Protein AF-A0A354HPP4-F1 (afdb_monomer_lite)

Structure (mmCIF, N/CA/C/O backbone):
data_AF-A0A354HPP4-F1
#
_entry.id   AF-A0A354HPP4-F1
#
loop_
_atom_site.group_PDB
_atom_site.id
_atom_site.type_symbol
_atom_site.label_atom_id
_atom_site.label_alt_id
_atom_site.label_comp_id
_atom_site.label_asym_id
_atom_site.label_entity_id
_atom_site.label_seq_id
_atom_site.pdbx_PDB_ins_code
_atom_site.Cartn_x
_atom_site.Cartn_y
_atom_site.Cartn_z
_atom_site.occupancy
_atom_site.B_iso_or_equiv
_atom_site.auth_seq_id
_atom_site.auth_comp_id
_atom_site.auth_asym_id
_atom_site.auth_atom_id
_atom_site.pdbx_PDB_model_num
ATOM 1 N N . MET A 1 1 ? 2.656 17.549 51.595 1.00 52.00 1 MET A N 1
ATOM 2 C CA . MET A 1 1 ? 1.827 18.564 50.908 1.00 52.00 1 MET A CA 1
ATOM 3 C C . MET A 1 1 ? 1.094 17.887 49.760 1.00 52.00 1 MET A C 1
ATOM 5 O O . MET A 1 1 ? 1.653 17.768 48.676 1.00 52.00 1 MET A O 1
ATOM 9 N N . THR A 1 2 ? -0.109 17.365 50.005 1.00 59.75 2 THR A N 1
ATOM 10 C CA . THR A 1 2 ? -0.908 16.701 48.962 1.00 59.75 2 THR A CA 1
ATOM 11 C C . THR A 1 2 ? -1.807 17.741 48.307 1.00 59.75 2 THR A C 1
ATOM 13 O O . THR A 1 2 ? -2.691 18.286 48.965 1.00 59.75 2 THR A O 1
ATOM 16 N N . LYS A 1 3 ? -1.555 18.037 47.030 1.00 77.94 3 LYS A N 1
ATOM 17 C CA . LYS A 1 3 ? -2.396 18.920 46.212 1.00 77.94 3 LYS A CA 1
ATOM 18 C C . LYS A 1 3 ? -3.529 18.089 45.611 1.00 77.94 3 LYS A C 1
ATOM 20 O O . LYS A 1 3 ? -3.256 17.022 45.072 1.00 77.94 3 LYS A O 1
ATOM 25 N N . MET A 1 4 ? -4.766 18.571 45.695 1.00 81.19 4 MET A N 1
ATOM 26 C CA . MET A 1 4 ? -5.964 17.856 45.234 1.00 81.19 4 MET A CA 1
ATOM 27 C C . MET A 1 4 ? -6.740 18.720 44.242 1.00 81.19 4 MET A C 1
ATOM 29 O O . MET A 1 4 ? -6.844 19.932 44.433 1.00 81.19 4 MET A O 1
ATOM 33 N N . ARG A 1 5 ? -7.273 18.142 43.165 1.00 86.38 5 ARG A N 1
ATOM 34 C CA . ARG A 1 5 ? -7.968 18.924 42.130 1.00 86.38 5 ARG A CA 1
ATOM 35 C C . ARG A 1 5 ? -9.409 19.232 42.515 1.00 86.38 5 ARG A C 1
ATOM 37 O O . ARG A 1 5 ? -10.068 18.476 43.225 1.00 86.38 5 ARG A O 1
ATOM 44 N N . VAL A 1 6 ? -9.934 20.331 41.980 1.00 81.25 6 VAL A N 1
ATOM 45 C CA . VAL A 1 6 ? -11.312 20.790 42.237 1.00 81.25 6 VAL A CA 1
ATOM 46 C C . VAL A 1 6 ? -12.362 19.730 41.880 1.00 81.25 6 VAL A C 1
ATOM 48 O O . VAL A 1 6 ? -13.294 19.529 42.656 1.00 81.25 6 VAL A O 1
ATOM 51 N N . TYR A 1 7 ? -12.211 19.005 40.762 1.00 82.81 7 TYR A N 1
ATOM 52 C CA . TYR A 1 7 ? -13.131 17.907 40.421 1.00 82.81 7 TYR A CA 1
ATOM 53 C C . TYR A 1 7 ? -13.040 16.713 41.390 1.00 82.81 7 TYR A C 1
ATOM 55 O O . TYR A 1 7 ? -14.008 15.972 41.533 1.00 82.81 7 TYR A O 1
ATOM 63 N N . GLU A 1 8 ? -11.901 16.506 42.056 1.00 83.12 8 GLU A N 1
ATOM 64 C CA . GLU A 1 8 ? -11.702 15.409 43.016 1.00 83.12 8 GLU A CA 1
ATOM 65 C C . GLU A 1 8 ? -12.445 15.734 44.313 1.00 83.12 8 GLU A C 1
ATOM 67 O O . GLU A 1 8 ? -13.222 14.911 44.794 1.00 83.12 8 GLU A O 1
ATOM 72 N N . LEU A 1 9 ? -12.334 16.984 44.779 1.00 82.38 9 LEU A N 1
ATOM 73 C CA . LEU A 1 9 ? -13.129 17.514 45.890 1.00 82.38 9 LEU A CA 1
ATOM 74 C C . LEU A 1 9 ? -14.639 17.502 45.590 1.00 82.38 9 LEU A C 1
ATOM 76 O O . LEU A 1 9 ? -15.437 17.159 46.460 1.00 82.38 9 LEU A O 1
ATOM 80 N N . ALA A 1 10 ? -15.039 17.829 44.357 1.00 83.88 10 ALA A N 1
ATOM 81 C CA . ALA A 1 10 ? -16.439 17.768 43.929 1.00 83.88 10 ALA A CA 1
ATOM 82 C C . ALA A 1 10 ? -16.995 16.332 43.963 1.00 83.88 10 ALA A C 1
ATOM 84 O O . ALA A 1 10 ? -18.066 16.094 44.524 1.00 83.88 10 ALA A O 1
ATOM 85 N N . ARG A 1 11 ? -16.238 15.352 43.437 1.00 83.56 11 ARG A N 1
ATOM 86 C CA . ARG A 1 11 ? -16.617 13.927 43.476 1.00 83.56 11 ARG A CA 1
ATOM 87 C C . ARG A 1 11 ? -16.672 13.368 44.897 1.00 83.56 11 ARG A C 1
ATOM 89 O O . ARG A 1 11 ? -17.561 12.570 45.180 1.00 83.56 11 ARG A O 1
ATOM 96 N N . GLU A 1 12 ? -15.763 13.783 45.775 1.00 81.88 12 GLU A N 1
ATOM 97 C CA . GLU A 1 12 ? -15.742 13.372 47.184 1.00 81.88 12 GLU A CA 1
ATOM 98 C C . GLU A 1 12 ? -16.966 13.898 47.953 1.00 81.88 12 GLU A C 1
ATOM 100 O O . GLU A 1 12 ? -17.610 13.147 48.684 1.00 81.88 12 GLU A O 1
ATOM 105 N N . LEU A 1 13 ? -17.334 15.168 47.741 1.00 81.50 13 LEU A N 1
ATOM 106 C CA . LEU A 1 13 ? -18.478 15.807 48.404 1.00 81.50 13 LEU A CA 1
ATOM 107 C C . LEU A 1 13 ? -19.833 15.529 47.727 1.00 81.50 13 LEU A C 1
ATOM 109 O O . LEU A 1 13 ? -20.863 15.930 48.263 1.00 81.50 13 LEU A O 1
ATOM 113 N N . LYS A 1 14 ? -19.850 14.835 46.578 1.00 79.44 14 LYS A N 1
ATOM 114 C CA . LYS A 1 14 ? -21.038 14.599 45.726 1.00 79.44 14 LYS A CA 1
ATOM 115 C C . LYS A 1 14 ? -21.759 15.888 45.294 1.00 79.44 14 LYS A C 1
ATOM 117 O O . LYS A 1 14 ? -22.973 15.878 45.102 1.00 79.44 14 LYS A O 1
ATOM 122 N N . LEU A 1 15 ? -21.012 16.978 45.134 1.00 82.19 15 LEU A N 1
ATOM 123 C CA . LEU A 1 15 ? -21.524 18.274 44.682 1.00 82.19 15 LEU A CA 1
ATOM 124 C C . LEU A 1 15 ? -21.082 18.561 43.249 1.00 82.19 15 LEU A C 1
ATOM 126 O O . LEU A 1 15 ? -20.097 18.006 42.758 1.00 82.19 15 LEU A O 1
ATOM 130 N N . ASP A 1 16 ? -21.795 19.464 42.583 1.00 85.12 16 ASP A N 1
ATOM 131 C CA . ASP A 1 16 ? -21.427 19.892 41.241 1.00 85.12 16 ASP A CA 1
ATOM 132 C C . ASP A 1 16 ? -20.096 20.656 41.265 1.00 85.12 16 ASP A C 1
ATOM 134 O O . ASP A 1 16 ? -19.892 21.581 42.058 1.00 85.12 16 ASP A O 1
ATOM 138 N N . SER A 1 17 ? -19.198 20.359 40.323 1.00 82.12 17 SER A N 1
ATOM 139 C CA . SER A 1 17 ? -17.891 21.031 40.220 1.00 82.12 17 SER A CA 1
ATOM 140 C C . SER A 1 17 ? -18.006 22.556 40.041 1.00 82.12 17 SER A C 1
ATOM 142 O O . SER A 1 17 ? -17.033 23.278 40.249 1.00 82.12 17 SER A O 1
ATOM 144 N N . LYS A 1 18 ? -19.189 23.059 39.655 1.00 83.44 18 LYS A N 1
ATOM 145 C CA . LYS A 1 18 ? -19.536 24.488 39.567 1.00 83.44 18 LYS A CA 1
ATOM 146 C C . LYS A 1 18 ? -19.778 25.138 40.933 1.00 83.44 18 LYS A C 1
ATOM 148 O O . LYS A 1 18 ? -19.514 26.326 41.081 1.00 83.44 18 LYS A O 1
ATOM 153 N N . GLU A 1 19 ? -20.274 24.393 41.915 1.00 81.44 19 GLU A N 1
ATOM 154 C CA . GLU A 1 19 ? -20.513 24.894 43.275 1.00 81.44 19 GLU A CA 1
ATOM 155 C C . GLU A 1 19 ? -19.193 25.018 44.036 1.00 81.44 19 GLU A C 1
ATOM 157 O O . GLU A 1 19 ? -18.925 26.055 44.642 1.00 81.44 19 GLU A O 1
ATOM 162 N N . ILE A 1 20 ? -18.312 24.020 43.891 1.00 81.62 20 ILE A N 1
ATOM 163 C CA . ILE A 1 20 ? -16.950 24.064 44.438 1.00 81.62 20 ILE A CA 1
ATOM 164 C C . ILE A 1 20 ? -16.152 25.239 43.850 1.00 81.62 20 ILE A C 1
ATOM 166 O O . ILE A 1 20 ? -15.429 25.903 44.593 1.00 81.62 20 ILE A O 1
ATOM 170 N N . LEU A 1 21 ? -16.303 25.546 42.550 1.00 85.00 21 LEU A N 1
ATOM 171 C CA . LEU A 1 21 ? -15.684 26.737 41.950 1.00 85.00 21 LEU A CA 1
ATOM 172 C C . LEU A 1 21 ? -16.173 28.033 42.609 1.00 85.00 21 LEU A C 1
ATOM 174 O O . LEU A 1 21 ? -15.332 28.815 43.038 1.00 85.00 21 LEU A O 1
ATOM 178 N N . LYS A 1 22 ? -17.494 28.231 42.741 1.00 82.50 22 LYS A N 1
ATOM 179 C CA . LYS A 1 22 ? -18.072 29.435 43.371 1.00 82.50 22 LYS A CA 1
ATOM 180 C C . LYS A 1 22 ? -17.554 29.637 44.794 1.00 82.50 22 LYS A C 1
ATOM 182 O O . LYS A 1 22 ? -16.984 30.677 45.092 1.00 82.50 22 LYS A O 1
ATOM 187 N N . VAL A 1 23 ? -17.649 28.606 45.638 1.00 83.44 23 VAL A N 1
ATOM 188 C CA . VAL A 1 23 ? -17.173 28.681 47.031 1.00 83.44 23 VAL A CA 1
ATOM 189 C C . VAL A 1 23 ? -15.664 28.930 47.097 1.00 83.44 23 VAL A C 1
ATOM 191 O O . VAL A 1 23 ? -15.197 29.634 47.987 1.00 83.44 23 VAL A O 1
ATOM 194 N N . SER A 1 24 ? -14.885 28.407 46.146 1.00 82.25 24 SER A N 1
ATOM 195 C CA . SER A 1 24 ? -13.442 28.673 46.101 1.00 82.25 24 SER A CA 1
ATOM 196 C C . SER A 1 24 ? -13.117 30.107 45.665 1.00 82.25 24 SER A C 1
ATOM 198 O O . SER A 1 24 ? -12.193 30.699 46.218 1.00 82.25 24 SER A O 1
ATOM 200 N N . THR A 1 25 ? -13.876 30.688 44.726 1.00 83.81 25 THR A N 1
ATOM 201 C CA . THR A 1 25 ? -13.729 32.104 44.347 1.00 83.81 25 THR A CA 1
ATOM 202 C C . THR A 1 25 ? -14.216 33.051 45.443 1.00 83.81 25 THR A C 1
ATOM 204 O O . THR A 1 25 ? -13.560 34.057 45.696 1.00 83.81 25 THR A O 1
ATOM 207 N N . ASP A 1 26 ? -15.296 32.704 46.151 1.00 81.12 26 ASP A N 1
ATOM 208 C CA . ASP A 1 26 ? -15.832 33.486 47.277 1.00 81.12 26 ASP A CA 1
ATOM 209 C C . ASP A 1 26 ? -14.860 33.507 48.475 1.00 81.12 26 ASP A C 1
ATOM 211 O O . ASP A 1 26 ? -14.800 34.482 49.221 1.00 81.12 26 ASP A O 1
ATOM 215 N N . LEU A 1 27 ? -14.052 32.451 48.636 1.00 80.81 27 LEU A N 1
ATOM 216 C CA . LEU A 1 27 ? -12.950 32.369 49.605 1.00 80.81 27 LEU A CA 1
ATOM 217 C C . LEU A 1 27 ? -11.636 33.011 49.107 1.00 80.81 27 LEU A C 1
ATOM 219 O O . LEU A 1 27 ? -10.624 32.944 49.805 1.00 80.81 27 LEU A O 1
ATOM 223 N N . GLY A 1 28 ? -11.630 33.632 47.922 1.00 76.25 28 GLY A N 1
ATOM 224 C CA . GLY A 1 28 ? -10.471 34.341 47.371 1.00 76.25 28 GLY A CA 1
ATOM 225 C C . GLY A 1 28 ? -9.359 33.444 46.815 1.00 76.25 28 GLY A C 1
ATOM 226 O O . GLY A 1 28 ? -8.225 33.900 46.672 1.00 76.25 28 GLY A O 1
ATOM 227 N N . PHE A 1 29 ? -9.638 32.175 46.503 1.00 79.62 29 PHE A N 1
ATOM 228 C CA . PHE A 1 29 ? -8.656 31.275 45.893 1.00 79.62 29 PHE A CA 1
ATOM 229 C C . PHE A 1 29 ? -8.634 31.421 44.359 1.00 79.62 29 PHE A C 1
ATOM 231 O O . PHE A 1 29 ? -9.679 31.496 43.710 1.00 79.62 29 PHE A O 1
ATOM 238 N N . GLU A 1 30 ? -7.442 31.407 43.749 1.00 67.44 30 GLU A N 1
ATOM 239 C CA . GLU A 1 30 ? -7.275 31.507 42.289 1.00 67.44 30 GLU A CA 1
ATOM 240 C C . GLU A 1 30 ? -7.651 30.202 41.562 1.00 67.44 30 GLU A C 1
ATOM 242 O O . GLU A 1 30 ? -6.803 29.395 41.170 1.00 67.44 30 GLU A O 1
ATOM 247 N N . VAL A 1 31 ? -8.950 29.988 41.355 1.00 75.50 31 VAL A N 1
ATOM 248 C CA . VAL A 1 31 ? -9.485 28.744 40.787 1.00 75.50 31 VAL A CA 1
ATOM 249 C C . VAL A 1 31 ? -10.179 29.008 39.450 1.00 75.50 31 VAL A C 1
ATOM 251 O O . VAL A 1 31 ? -11.378 29.256 39.382 1.00 75.50 31 VAL A O 1
ATOM 254 N N . LYS A 1 32 ? -9.406 28.969 38.357 1.00 73.62 32 LYS A N 1
ATOM 255 C CA . LYS A 1 32 ? -9.883 29.337 37.008 1.00 73.62 32 LYS A CA 1
ATOM 256 C C . LYS A 1 32 ? -10.729 28.257 36.321 1.00 73.62 32 LYS A C 1
ATOM 258 O O . LYS A 1 32 ? -11.504 28.584 35.429 1.00 73.62 32 LYS A O 1
ATOM 263 N N . ASN A 1 33 ? -10.560 26.978 36.672 1.00 81.62 33 ASN A N 1
ATOM 264 C CA . ASN A 1 33 ? -11.281 25.866 36.037 1.00 81.62 33 ASN A CA 1
ATOM 265 C C . ASN A 1 33 ? -11.335 24.628 36.960 1.00 81.62 33 ASN A C 1
ATOM 267 O O . ASN A 1 33 ? -10.576 24.525 37.922 1.00 81.62 33 ASN A O 1
ATOM 271 N N . HIS A 1 34 ? -12.177 23.640 36.645 1.00 77.00 34 HIS A N 1
ATOM 272 C CA . HIS A 1 34 ? -12.375 22.410 37.431 1.00 77.00 34 HIS A CA 1
ATOM 273 C C . HIS A 1 34 ? -11.116 21.524 37.587 1.00 77.00 34 HIS A C 1
ATOM 275 O O . HIS A 1 34 ? -11.123 20.581 38.378 1.00 77.00 34 HIS A O 1
ATOM 281 N N . MET A 1 35 ? -10.042 21.809 36.843 1.00 80.56 35 MET A N 1
ATOM 282 C CA . MET A 1 35 ? -8.745 21.119 36.920 1.00 80.56 35 MET A CA 1
ATOM 283 C C . MET A 1 35 ? -7.690 21.865 37.755 1.00 80.56 35 MET A C 1
ATOM 285 O O . MET A 1 35 ? -6.569 21.377 37.881 1.00 80.56 35 MET A O 1
ATOM 289 N N . SER A 1 36 ? -8.020 23.029 38.324 1.00 81.12 36 SER A N 1
ATOM 290 C CA . SER A 1 36 ? -7.137 23.736 39.256 1.00 81.12 36 SER A CA 1
ATOM 291 C C . SER A 1 36 ? -6.818 22.867 40.482 1.00 81.12 36 SER A C 1
ATOM 293 O O . SER A 1 36 ? -7.672 22.129 40.980 1.00 81.12 36 SER A O 1
ATOM 295 N N . ASN A 1 37 ? -5.579 22.967 40.968 1.00 81.06 37 ASN A N 1
ATOM 296 C CA . ASN A 1 37 ? -5.107 22.283 42.171 1.00 81.06 37 ASN A CA 1
ATOM 297 C C . ASN A 1 37 ? -5.370 23.161 43.405 1.00 81.06 37 ASN A C 1
ATOM 299 O O . ASN A 1 37 ? -4.977 24.325 43.412 1.00 81.06 37 ASN A O 1
ATOM 303 N N . LEU A 1 38 ? -5.960 22.586 44.451 1.00 80.56 38 LEU A N 1
ATOM 304 C CA . LEU A 1 38 ? -6.091 23.170 45.785 1.00 80.56 38 LEU A CA 1
ATOM 305 C C . LEU A 1 38 ? -5.059 22.536 46.725 1.00 80.56 38 LEU A C 1
ATOM 307 O O . LEU A 1 38 ? -4.799 21.331 46.650 1.00 80.56 38 LEU A O 1
ATOM 311 N N . ASP A 1 39 ? -4.480 23.328 47.627 1.00 82.62 39 ASP A N 1
ATOM 312 C CA . ASP A 1 39 ? -3.646 22.790 48.706 1.00 82.62 39 ASP A CA 1
ATOM 313 C C . ASP A 1 39 ? -4.504 22.267 49.873 1.00 82.62 39 ASP A C 1
ATOM 315 O O . ASP A 1 39 ? -5.667 22.638 50.052 1.00 82.62 39 ASP A O 1
ATOM 319 N N . SER A 1 40 ? -3.906 21.419 50.703 1.00 76.81 40 SER A N 1
ATOM 320 C CA . SER A 1 40 ? -4.487 20.794 51.891 1.00 76.81 40 SER A CA 1
ATOM 321 C C . SER A 1 40 ? -5.265 21.755 52.809 1.00 76.81 40 SER A C 1
ATOM 323 O O . SER A 1 40 ? -6.367 21.420 53.250 1.00 76.81 40 SER A O 1
ATOM 325 N N . GLY A 1 41 ? -4.754 22.969 53.045 1.00 78.81 41 GLY A N 1
ATOM 326 C CA . GLY A 1 41 ? -5.451 24.002 53.824 1.00 78.81 41 GLY A CA 1
ATOM 327 C C . GLY A 1 41 ? -6.678 24.596 53.116 1.00 78.81 41 GLY A C 1
ATOM 328 O O . GLY A 1 41 ? -7.699 24.855 53.752 1.00 78.81 41 GLY A O 1
ATOM 329 N N . GLN A 1 42 ? -6.621 24.752 51.789 1.00 77.38 42 GLN A N 1
ATOM 330 C CA . GLN A 1 42 ? -7.732 25.278 50.983 1.00 77.38 42 GLN A CA 1
ATOM 331 C C . GLN A 1 42 ? -8.873 24.256 50.887 1.00 77.38 42 GLN A C 1
ATOM 333 O O . GLN A 1 42 ? -10.039 24.612 51.049 1.00 77.38 42 GLN A O 1
ATOM 338 N N . VAL A 1 43 ? -8.539 22.970 50.722 1.00 79.25 43 VAL A N 1
ATOM 339 C CA . VAL A 1 43 ? -9.507 21.860 50.753 1.00 79.25 43 VAL A CA 1
ATOM 340 C C . VAL A 1 43 ? -10.290 21.847 52.072 1.00 79.25 43 VAL A C 1
ATOM 342 O O . VAL A 1 43 ? -11.515 21.720 52.060 1.00 79.25 43 VAL A O 1
ATOM 345 N N . GLN A 1 44 ? -9.619 22.032 53.215 1.00 77.62 44 GLN A N 1
ATOM 346 C CA . GLN A 1 44 ? -10.292 22.099 54.518 1.00 77.62 44 GLN A CA 1
ATOM 347 C C . GLN A 1 44 ? -11.186 23.341 54.665 1.00 77.62 44 GLN A C 1
ATOM 349 O O . GLN A 1 44 ? -12.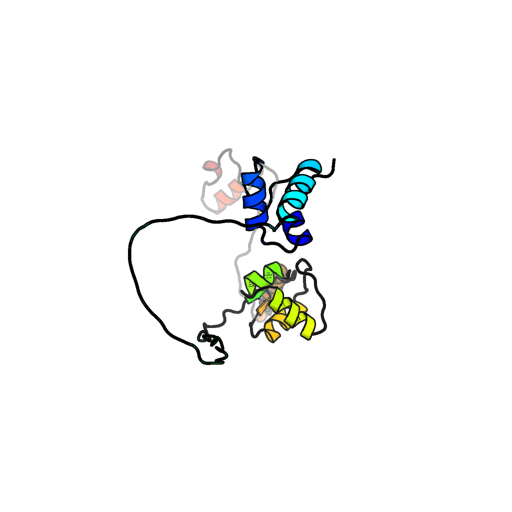288 23.229 55.205 1.00 77.62 44 GLN A O 1
ATOM 354 N N . ALA A 1 45 ? -10.760 24.503 54.155 1.00 79.25 45 ALA A N 1
ATOM 355 C CA . ALA A 1 45 ? -11.571 25.722 54.168 1.00 79.25 45 ALA A CA 1
ATOM 356 C C . ALA A 1 45 ? -12.870 25.560 53.355 1.00 79.25 45 ALA A C 1
ATOM 358 O O . ALA A 1 45 ? -13.953 25.842 53.870 1.00 79.25 45 ALA A O 1
ATOM 359 N N . VAL A 1 46 ? -12.780 25.016 52.135 1.00 78.44 46 VAL A N 1
ATOM 360 C CA . VAL A 1 46 ? -13.943 24.750 51.266 1.00 78.44 46 VAL A CA 1
ATOM 361 C C . VAL A 1 46 ? -14.891 23.725 51.903 1.00 78.44 46 VAL A C 1
ATOM 363 O O . VAL A 1 46 ? -16.098 23.964 51.963 1.00 78.44 46 VAL A O 1
ATOM 366 N N . ARG A 1 47 ? -14.367 22.628 52.478 1.00 80.81 47 ARG A N 1
ATOM 367 C CA . ARG A 1 47 ? -15.177 21.654 53.243 1.00 80.81 47 ARG A CA 1
ATOM 368 C C . ARG A 1 47 ? -15.921 22.312 54.413 1.00 80.81 47 ARG A C 1
ATOM 370 O O . ARG A 1 47 ? -17.101 22.042 54.618 1.00 80.81 47 ARG A O 1
ATOM 377 N N . LYS A 1 48 ? -15.251 23.189 55.170 1.00 79.88 48 LYS A N 1
ATOM 378 C CA . LYS A 1 48 ? -15.826 23.875 56.342 1.00 79.88 48 LYS A CA 1
ATOM 379 C C . LYS A 1 48 ? -16.890 24.914 55.967 1.00 79.88 48 LYS A C 1
ATOM 381 O O . LYS A 1 48 ? -17.822 25.110 56.745 1.00 79.88 48 LYS A O 1
ATOM 386 N N . ALA A 1 49 ? -16.765 25.551 54.802 1.00 76.81 49 ALA A N 1
ATOM 387 C CA . ALA A 1 49 ? -17.779 26.455 54.260 1.00 76.81 49 ALA A CA 1
ATOM 388 C C . ALA A 1 49 ? -19.047 25.695 53.828 1.00 76.81 49 ALA A C 1
ATOM 390 O O . ALA A 1 49 ? -20.153 26.090 54.185 1.00 76.81 49 ALA A O 1
ATOM 391 N N . LEU A 1 50 ? -18.887 24.563 53.135 1.00 73.38 50 LEU A N 1
ATOM 392 C CA . LEU A 1 50 ? -20.002 23.737 52.649 1.00 73.38 50 LEU A CA 1
ATOM 393 C C . LEU A 1 50 ? -20.744 22.986 53.770 1.00 73.38 50 LEU A C 1
ATOM 395 O O . LEU A 1 50 ? -21.940 22.734 53.659 1.00 73.38 50 LEU A O 1
ATOM 399 N N . ALA A 1 51 ? -20.068 22.674 54.879 1.00 67.06 51 ALA A N 1
ATOM 400 C CA . ALA A 1 51 ? -20.658 21.977 56.025 1.00 67.06 51 ALA A CA 1
ATOM 401 C C . ALA A 1 51 ? -21.607 22.834 56.900 1.00 67.06 51 ALA A C 1
ATOM 403 O O . ALA A 1 51 ? -22.102 22.335 57.911 1.00 67.06 51 ALA A O 1
ATOM 404 N N . LYS A 1 52 ? -21.867 24.110 56.560 1.00 53.81 52 LYS A N 1
ATOM 405 C CA . LYS A 1 52 ? -22.735 25.014 57.343 1.00 53.81 52 LYS A CA 1
ATOM 406 C C . LYS A 1 52 ? -23.903 25.615 56.536 1.00 53.81 52 LYS A C 1
ATOM 408 O O . LYS A 1 52 ? -23.727 26.664 55.921 1.00 53.81 52 LYS A O 1
ATOM 413 N N . PRO A 1 53 ? -25.121 25.048 56.641 1.00 44.84 53 PRO A N 1
ATOM 414 C CA . PRO A 1 53 ? -26.342 25.714 56.178 1.00 44.84 53 PRO A CA 1
ATOM 415 C C . PRO A 1 53 ? -27.474 25.772 57.239 1.00 44.84 53 PRO A C 1
ATOM 417 O O . PRO A 1 53 ? -28.417 24.988 57.193 1.00 44.84 53 PRO A O 1
ATOM 420 N N . ALA A 1 54 ? -27.390 26.732 58.171 1.00 33.34 54 ALA A N 1
ATOM 421 C CA . ALA A 1 54 ? -28.470 27.332 58.992 1.00 33.34 54 ALA A CA 1
ATOM 422 C C . ALA A 1 54 ? -27.832 28.504 59.786 1.00 33.34 54 ALA A C 1
ATOM 424 O O . ALA A 1 54 ? -26.722 28.333 60.279 1.00 33.34 54 ALA A O 1
ATOM 425 N N . GLU A 1 55 ? -28.371 29.724 59.916 1.00 32.84 55 GLU A N 1
ATOM 426 C CA . GLU A 1 55 ? -29.770 30.173 60.007 1.00 32.84 55 GLU A CA 1
ATOM 427 C C . GLU A 1 55 ? -30.120 31.441 59.177 1.00 32.84 55 GLU A C 1
ATOM 429 O O . GLU A 1 55 ? -29.289 32.044 58.506 1.00 32.84 55 GLU A O 1
ATOM 434 N N . LYS A 1 56 ? -31.413 31.803 59.223 1.00 32.75 56 LYS A N 1
ATOM 435 C CA . LYS A 1 56 ? -32.141 32.897 58.534 1.00 32.75 56 LYS A CA 1
ATOM 436 C C . LYS A 1 56 ? -31.592 34.300 58.922 1.00 32.75 56 LYS A C 1
ATOM 438 O O . LYS A 1 56 ? -31.073 34.450 60.017 1.00 32.75 56 LYS A O 1
ATOM 443 N N . SER A 1 57 ? -31.761 35.384 58.148 1.00 33.81 57 SER A N 1
ATOM 444 C CA . SER A 1 57 ? -33.072 35.923 57.727 1.00 33.81 57 SER A CA 1
ATOM 445 C C . SER A 1 57 ? -33.030 37.071 56.678 1.00 33.81 57 SER A C 1
ATOM 447 O O . SER A 1 57 ? -32.009 37.698 56.426 1.00 33.81 57 SER A O 1
ATOM 449 N N . ARG A 1 58 ? -34.199 37.309 56.051 1.00 38.06 58 ARG A N 1
ATOM 450 C CA . ARG A 1 58 ? -34.592 38.415 55.128 1.00 38.06 58 ARG A CA 1
ATOM 451 C C . ARG A 1 58 ? -34.708 39.766 55.874 1.00 38.06 58 ARG A C 1
ATOM 453 O O . ARG A 1 58 ? -34.840 39.702 57.094 1.00 38.06 58 ARG A O 1
ATOM 460 N N . PRO A 1 59 ? -34.756 40.957 55.215 1.00 47.47 59 PRO A N 1
ATOM 461 C CA . PRO A 1 59 ? -35.354 41.291 53.895 1.00 47.47 59 PRO A CA 1
ATOM 462 C C . PRO A 1 59 ? -34.310 41.794 52.848 1.00 47.47 59 PRO A C 1
ATOM 464 O O . PRO A 1 59 ? -33.138 41.508 53.025 1.00 47.47 59 PRO A O 1
ATOM 467 N N . ALA A 1 60 ? -34.601 42.411 51.684 1.00 33.62 60 ALA A N 1
ATOM 468 C CA . ALA A 1 60 ? -35.818 43.090 51.206 1.00 33.62 60 ALA A CA 1
ATOM 469 C C . ALA A 1 60 ? -36.129 42.985 49.678 1.00 33.62 60 ALA A C 1
ATOM 471 O O . ALA A 1 60 ? -36.383 41.889 49.176 1.00 33.62 60 ALA A O 1
ATOM 472 N N . LYS A 1 61 ? -36.301 44.138 49.008 1.00 35.81 61 LYS A N 1
ATOM 473 C CA . LYS A 1 61 ? -36.960 44.464 47.712 1.00 35.81 61 LYS A CA 1
ATOM 474 C C . LYS A 1 61 ? -36.619 45.945 47.357 1.00 35.81 61 LYS A C 1
ATOM 476 O O . LYS A 1 61 ? -36.131 46.602 48.276 1.00 35.81 61 LYS A O 1
ATOM 481 N N . PRO A 1 62 ? -36.972 46.535 46.176 1.00 47.06 62 PRO A N 1
ATOM 482 C CA . PRO A 1 62 ? -37.805 46.012 45.062 1.00 47.06 62 PRO A CA 1
ATOM 483 C C . PRO A 1 62 ? -37.341 46.311 43.598 1.00 47.06 62 PRO A C 1
ATOM 485 O O . PRO A 1 62 ? -36.609 47.258 43.377 1.00 47.06 62 PRO A O 1
ATOM 488 N N . LYS A 1 63 ? -38.005 45.640 42.621 1.00 37.47 63 LYS A N 1
ATOM 489 C CA . LYS A 1 63 ? -38.332 46.095 41.226 1.00 37.47 63 LYS A CA 1
ATOM 490 C C . LYS A 1 63 ? -37.153 46.398 40.266 1.00 37.47 63 LYS A C 1
ATOM 492 O O . LYS A 1 63 ? -36.095 46.813 40.695 1.00 37.47 63 LYS A O 1
ATOM 497 N N . SER A 1 64 ? -37.260 46.265 38.942 1.00 38.44 64 SER A N 1
ATOM 498 C CA . SER A 1 64 ? -38.202 45.618 37.993 1.00 38.44 64 SER A CA 1
ATOM 499 C C . SER A 1 64 ? -37.402 45.408 36.668 1.00 38.44 64 SER A C 1
ATOM 501 O O . SER A 1 64 ? -36.241 45.790 36.620 1.00 38.44 64 SER A O 1
ATOM 503 N N . SER A 1 65 ? -37.853 44.805 35.563 1.00 40.72 65 SER A N 1
ATOM 504 C CA . SER A 1 65 ? -39.207 44.612 35.029 1.00 40.72 65 SER A CA 1
ATOM 505 C C . SER A 1 65 ? -39.180 43.576 33.892 1.00 40.72 65 SER A C 1
ATOM 507 O O . SER A 1 65 ? -38.253 43.632 33.101 1.00 40.72 65 SER A O 1
ATOM 509 N N . GLN A 1 66 ? -40.268 42.797 33.749 1.00 46.00 66 GLN A N 1
ATOM 510 C CA . GLN A 1 66 ? -40.865 42.364 32.459 1.00 46.00 66 GLN A CA 1
ATOM 511 C C . GLN A 1 66 ? -40.036 41.402 31.557 1.00 46.00 66 GLN A C 1
ATOM 513 O O . GLN A 1 66 ? -38.822 41.484 31.477 1.00 46.00 66 GLN A O 1
ATOM 518 N N . THR A 1 67 ? -40.609 40.415 30.858 1.00 36.09 67 THR A N 1
ATOM 519 C CA . THR A 1 67 ? -42.011 39.954 30.697 1.00 36.09 67 THR A CA 1
ATOM 520 C C . THR A 1 67 ? -41.968 38.438 30.395 1.00 36.09 67 THR A C 1
ATOM 522 O O . THR A 1 67 ? -41.006 37.981 29.793 1.00 36.09 67 THR A O 1
ATOM 525 N N . ALA A 1 68 ? -42.820 37.596 31.004 1.00 39.38 68 ALA A N 1
ATOM 526 C CA . ALA A 1 68 ? -44.040 36.999 30.407 1.00 39.38 68 ALA A CA 1
ATOM 527 C C . ALA A 1 68 ? -43.793 36.166 29.124 1.00 39.38 68 ALA A C 1
ATOM 529 O O . ALA A 1 68 ? -43.047 36.602 28.265 1.00 39.38 68 ALA A O 1
ATOM 530 N N . GLN A 1 69 ? -44.411 35.010 28.851 1.00 39.12 69 GLN A N 1
ATOM 531 C CA . GLN A 1 69 ? -45.460 34.148 29.454 1.00 39.12 69 GLN A CA 1
ATOM 532 C C . GLN A 1 69 ? -45.448 32.835 28.597 1.00 39.12 69 GLN A C 1
ATOM 534 O O . GLN A 1 69 ? -44.828 32.841 27.541 1.00 39.12 69 GLN A O 1
ATOM 539 N N . ALA A 1 70 ? -46.048 31.672 28.885 1.00 39.38 70 ALA A N 1
ATOM 540 C CA . ALA A 1 70 ? -46.877 31.129 29.969 1.00 39.38 70 ALA A CA 1
ATOM 541 C C . ALA A 1 70 ? -46.589 29.596 30.092 1.00 39.38 70 ALA A C 1
ATOM 543 O O . ALA A 1 70 ? -45.904 29.036 29.245 1.00 39.38 70 ALA A O 1
ATOM 544 N N . LYS A 1 71 ? -46.922 28.916 31.206 1.00 38.53 71 LYS A N 1
ATOM 545 C CA . LYS A 1 71 ? -48.018 27.907 31.333 1.00 38.53 71 LYS A CA 1
ATOM 546 C C . LYS A 1 71 ? -48.141 26.932 30.130 1.00 38.53 71 LYS A C 1
ATOM 548 O O . LYS A 1 71 ? -48.290 27.391 29.011 1.00 38.53 71 LYS A O 1
ATOM 553 N N . GLN A 1 72 ? -48.191 25.602 30.296 1.00 34.69 72 GLN A N 1
ATOM 554 C CA . GLN A 1 72 ? -48.953 24.853 31.314 1.00 34.69 72 GLN A CA 1
ATOM 555 C C . GLN A 1 72 ? -48.495 23.376 31.455 1.00 34.69 72 GLN A C 1
ATOM 557 O O . GLN A 1 72 ? -47.992 22.806 30.500 1.00 34.69 72 GLN A O 1
ATOM 562 N N . ALA A 1 73 ? -48.715 22.824 32.659 1.00 43.03 73 ALA A N 1
ATOM 563 C CA . ALA A 1 73 ? -49.078 21.455 33.100 1.00 43.03 73 ALA A CA 1
ATOM 564 C C . ALA A 1 73 ? -48.848 20.162 32.239 1.00 43.03 73 ALA A C 1
ATOM 566 O O . ALA A 1 73 ? -48.785 20.208 31.017 1.00 43.03 73 ALA A O 1
ATOM 567 N N . PRO A 1 74 ? -48.755 18.968 32.881 1.00 58.50 74 PRO A N 1
ATOM 568 C CA . PRO A 1 74 ? -48.053 17.798 32.332 1.00 58.50 74 PRO A CA 1
ATOM 569 C C . PRO A 1 74 ? -48.954 16.654 31.824 1.00 58.50 74 PRO A C 1
ATOM 571 O O . PRO A 1 74 ? -50.080 16.494 32.287 1.00 58.50 74 PRO A O 1
ATOM 574 N N . SER A 1 75 ? -48.406 15.786 30.961 1.00 41.50 75 SER A N 1
ATOM 575 C CA . SER A 1 75 ? -48.820 14.380 30.738 1.00 41.50 75 SER A CA 1
ATOM 576 C C . SER A 1 75 ? -47.699 13.630 29.945 1.00 41.50 75 SER A C 1
ATOM 578 O O . SER A 1 75 ? -46.602 14.189 29.860 1.00 41.50 75 SER A O 1
ATOM 580 N N . PRO A 1 76 ? -47.815 12.349 29.522 1.00 45.59 76 PRO A N 1
ATOM 581 C CA . PRO A 1 76 ? -46.945 11.295 30.051 1.00 45.59 76 PRO A CA 1
ATOM 582 C C . PRO A 1 76 ? -46.023 10.647 28.990 1.00 45.59 76 PRO A C 1
ATOM 584 O O . PRO A 1 76 ? -45.857 11.157 27.887 1.00 45.59 76 PRO A O 1
ATOM 587 N N . LEU A 1 77 ? -45.407 9.518 29.370 1.00 50.38 77 LEU A N 1
ATOM 588 C CA . LEU A 1 77 ? -44.559 8.625 28.570 1.00 50.38 77 LEU A CA 1
ATOM 589 C C . LEU A 1 77 ? -44.725 8.726 27.041 1.00 50.38 77 LEU A C 1
ATOM 591 O O . LEU A 1 77 ? -45.750 8.343 26.481 1.00 50.38 77 LEU A O 1
ATOM 595 N N . SER A 1 78 ? -43.631 9.051 26.352 1.00 38.38 78 SER A N 1
ATOM 596 C CA . SER A 1 78 ? -43.435 8.615 24.971 1.00 38.38 78 SER A CA 1
ATOM 597 C C . SER A 1 78 ? -41.964 8.283 24.738 1.00 38.38 78 SER A C 1
ATOM 599 O O . SER A 1 78 ? -41.101 9.163 24.704 1.00 38.38 78 SER A O 1
ATOM 601 N N . ALA A 1 79 ? -41.675 6.986 24.621 1.00 49.00 79 ALA A N 1
ATOM 602 C CA . ALA A 1 79 ? -40.359 6.486 24.260 1.00 49.00 79 ALA A CA 1
ATOM 603 C C . ALA A 1 79 ? -40.059 6.895 22.813 1.00 49.00 79 ALA A C 1
ATOM 605 O O . ALA A 1 79 ? -40.531 6.272 21.862 1.00 49.00 79 ALA A O 1
ATOM 606 N N . LYS A 1 80 ? -39.286 7.970 22.639 1.00 40.59 80 LYS A N 1
ATOM 607 C CA . LYS A 1 80 ? -38.910 8.455 21.311 1.00 40.59 80 LYS A CA 1
ATOM 608 C C . LYS A 1 80 ? -37.802 7.574 20.743 1.00 40.59 80 LYS A C 1
ATOM 610 O O . LYS A 1 80 ? -36.618 7.882 20.861 1.00 40.59 80 LYS A O 1
ATOM 615 N N . VAL A 1 81 ? -38.227 6.463 20.136 1.00 41.34 81 VAL A N 1
ATOM 616 C CA . VAL A 1 81 ? -37.419 5.630 19.242 1.00 41.34 81 VAL A CA 1
ATOM 617 C C . VAL A 1 81 ? -36.735 6.562 18.248 1.00 41.34 81 VAL A C 1
ATOM 619 O O . VAL A 1 81 ? -37.380 7.175 17.394 1.00 41.34 81 VAL A O 1
ATOM 622 N N . ARG A 1 82 ? -35.421 6.725 18.406 1.00 44.28 82 ARG A N 1
ATOM 623 C CA . ARG A 1 82 ? -34.603 7.542 17.516 1.00 44.28 82 ARG A CA 1
ATOM 624 C C . ARG A 1 82 ? -34.442 6.756 16.225 1.00 44.28 82 ARG A C 1
ATOM 626 O O . ARG A 1 82 ? -33.543 5.933 16.125 1.00 44.28 82 ARG A O 1
ATOM 633 N N . GLN A 1 83 ? -35.355 6.991 15.284 1.00 41.31 83 GLN A N 1
ATOM 634 C CA . GLN A 1 83 ? -35.337 6.380 13.959 1.00 41.31 83 GLN A CA 1
ATOM 635 C C . GLN A 1 83 ? -33.943 6.527 13.346 1.00 41.31 83 GLN A C 1
ATOM 637 O O . GLN A 1 83 ? -33.493 7.640 13.050 1.00 41.31 83 GLN A O 1
ATOM 642 N N . GLU A 1 84 ? -33.269 5.398 13.156 1.00 46.66 84 GLU A N 1
ATOM 643 C CA . GLU A 1 84 ? -32.107 5.324 12.290 1.00 46.66 84 GLU A CA 1
ATOM 644 C C . GLU A 1 84 ? -32.571 5.688 10.882 1.00 46.66 84 GLU A C 1
ATOM 646 O O . GLU A 1 84 ? -33.321 4.954 10.235 1.00 46.66 84 GLU A O 1
ATOM 651 N N . LYS A 1 85 ? -32.127 6.851 10.397 1.00 38.50 85 LYS A N 1
ATOM 652 C CA . LYS A 1 85 ? -32.148 7.131 8.966 1.00 38.50 85 LYS A CA 1
ATOM 653 C C . LYS A 1 85 ? -31.163 6.169 8.317 1.00 38.50 85 LYS A C 1
ATOM 655 O O . LYS A 1 85 ? -29.982 6.486 8.223 1.00 38.50 85 LYS A O 1
ATOM 660 N N . ARG A 1 86 ? -31.662 5.004 7.905 1.00 48.31 86 ARG A N 1
ATOM 661 C CA . ARG A 1 86 ? -30.960 4.053 7.045 1.00 48.31 86 ARG A CA 1
ATOM 662 C C . ARG A 1 86 ? -30.514 4.810 5.786 1.00 48.31 86 ARG A C 1
ATOM 664 O O . ARG A 1 86 ? -31.389 5.215 5.021 1.00 48.31 86 ARG A O 1
ATOM 671 N N . PRO A 1 87 ? -29.211 5.072 5.579 1.00 43.03 87 PRO A N 1
ATOM 672 C CA . PRO A 1 87 ? -28.764 5.618 4.312 1.00 43.03 87 PRO A CA 1
ATOM 673 C C . PRO A 1 87 ? -28.962 4.544 3.239 1.00 43.03 87 PRO A C 1
ATOM 675 O O . PRO A 1 87 ? -28.731 3.357 3.477 1.00 43.03 87 PRO A O 1
ATOM 678 N N . GLU A 1 88 ? -29.426 4.968 2.070 1.00 48.41 88 GLU A N 1
ATOM 679 C CA . GLU A 1 88 ? -29.562 4.109 0.894 1.00 48.41 88 GLU A CA 1
ATOM 680 C C . GLU A 1 88 ? -28.192 3.541 0.480 1.00 48.41 88 GLU A C 1
ATOM 682 O O . GLU A 1 88 ? -27.158 4.153 0.783 1.00 48.41 88 GLU A O 1
ATOM 687 N N . PRO A 1 89 ? -28.150 2.363 -0.173 1.00 45.19 89 PRO A N 1
ATOM 688 C CA . PRO A 1 89 ? -26.900 1.672 -0.451 1.00 45.19 89 PRO A CA 1
ATOM 689 C C . PRO A 1 89 ? -26.064 2.460 -1.461 1.00 45.19 89 PRO A C 1
ATOM 691 O O . PRO A 1 89 ? -26.238 2.349 -2.674 1.00 45.19 89 PRO A O 1
ATOM 694 N N . LYS A 1 90 ? -25.097 3.225 -0.949 1.00 49.47 90 LYS A N 1
ATOM 695 C CA . LYS A 1 90 ? -23.920 3.603 -1.730 1.00 49.47 90 LYS A CA 1
ATOM 696 C C . LYS A 1 90 ? -23.274 2.307 -2.214 1.00 49.47 90 LYS A C 1
ATOM 698 O O . LYS A 1 90 ? -23.143 1.375 -1.420 1.00 49.47 90 LYS A O 1
ATOM 703 N N . ALA A 1 91 ? -22.900 2.255 -3.492 1.00 44.50 91 ALA A N 1
ATOM 704 C CA . ALA A 1 91 ? -22.194 1.110 -4.053 1.00 44.50 91 ALA A CA 1
ATOM 705 C C . ALA A 1 91 ? -21.018 0.754 -3.135 1.00 44.50 91 ALA A C 1
ATOM 707 O O . ALA A 1 91 ? -20.186 1.617 -2.841 1.00 44.50 91 ALA A O 1
ATOM 708 N N . LYS A 1 92 ? -21.000 -0.485 -2.632 1.00 60.03 92 LYS A N 1
ATOM 709 C CA . LYS A 1 92 ? -19.920 -0.966 -1.780 1.00 60.03 92 LYS A CA 1
ATOM 710 C C . LYS A 1 92 ? -18.673 -1.077 -2.648 1.00 60.03 92 LYS A C 1
ATOM 712 O O . LYS A 1 92 ? -18.523 -2.026 -3.407 1.00 60.03 92 LYS A O 1
ATOM 717 N N . ILE A 1 93 ? -17.808 -0.076 -2.568 1.00 62.88 93 ILE A N 1
ATOM 718 C CA . ILE A 1 93 ? -16.420 -0.246 -2.979 1.00 62.88 93 ILE A CA 1
ATOM 719 C C . ILE A 1 93 ? -15.831 -1.205 -1.937 1.00 62.88 93 ILE A C 1
ATOM 721 O O . ILE A 1 93 ? -15.950 -0.887 -0.747 1.00 62.88 93 ILE A O 1
ATOM 725 N N . PRO A 1 94 ? -15.282 -2.369 -2.327 1.00 68.12 94 PRO A N 1
ATOM 726 C CA . PRO A 1 94 ? -14.684 -3.275 -1.362 1.00 68.12 94 PRO A CA 1
ATOM 727 C C . PRO A 1 94 ? -13.539 -2.558 -0.648 1.00 68.12 94 PRO A C 1
ATOM 729 O O . PRO A 1 94 ? -12.745 -1.843 -1.265 1.00 68.12 94 PRO A O 1
ATOM 732 N N . VAL A 1 95 ? -13.491 -2.700 0.672 1.00 79.31 95 VAL A N 1
ATOM 733 C CA . VAL A 1 95 ? -12.462 -2.067 1.493 1.00 79.31 95 VAL A CA 1
ATOM 734 C C . VAL A 1 95 ? -11.175 -2.864 1.322 1.00 79.31 95 VAL A C 1
ATOM 736 O O . VAL A 1 95 ? -11.128 -4.050 1.645 1.00 79.31 95 VAL A O 1
ATOM 739 N N . MET A 1 96 ? -10.137 -2.215 0.796 1.00 79.19 96 MET A N 1
ATOM 740 C CA . MET A 1 96 ? -8.820 -2.831 0.676 1.00 79.19 96 MET A CA 1
ATOM 741 C C . MET A 1 96 ? -8.202 -3.032 2.059 1.00 79.19 96 MET A C 1
ATOM 743 O O . MET A 1 96 ? -8.117 -2.086 2.845 1.00 79.19 96 MET A O 1
ATOM 747 N N . ILE A 1 97 ? -7.792 -4.268 2.346 1.00 84.00 97 ILE A N 1
ATOM 748 C CA . ILE A 1 97 ? -7.129 -4.653 3.595 1.00 84.00 97 ILE A CA 1
ATOM 749 C C . ILE A 1 97 ? -5.697 -5.115 3.322 1.00 84.00 97 ILE A C 1
ATOM 751 O O . ILE A 1 97 ? -5.416 -5.814 2.349 1.00 84.00 97 ILE A O 1
ATOM 755 N N . SER A 1 98 ? -4.781 -4.701 4.191 1.00 82.56 98 SER A N 1
ATOM 756 C CA . SER A 1 98 ? -3.363 -5.028 4.101 1.00 82.56 98 SER A CA 1
ATOM 757 C C . SER A 1 98 ? -3.121 -6.506 4.433 1.00 82.56 98 SER A C 1
ATOM 759 O O . SER A 1 98 ? -3.634 -6.988 5.445 1.00 82.56 98 SER A O 1
ATOM 761 N N . PRO A 1 99 ? -2.260 -7.217 3.682 1.00 79.25 99 PRO A N 1
ATOM 762 C CA . PRO A 1 99 ? -1.864 -8.590 4.000 1.00 79.25 99 PRO A CA 1
ATOM 763 C C . PRO A 1 99 ? -1.007 -8.686 5.276 1.00 79.25 99 PRO A C 1
ATOM 765 O O . PRO A 1 99 ? -0.768 -9.782 5.775 1.00 79.25 99 PRO A O 1
ATOM 768 N N . ALA A 1 100 ? -0.552 -7.554 5.828 1.00 82.56 100 ALA A N 1
ATOM 769 C CA . ALA A 1 100 ? 0.067 -7.493 7.153 1.00 82.56 100 ALA A CA 1
ATOM 770 C C . ALA A 1 100 ? -0.964 -7.461 8.302 1.00 82.56 100 ALA A C 1
ATOM 772 O O . ALA A 1 100 ? -0.566 -7.384 9.465 1.00 82.56 1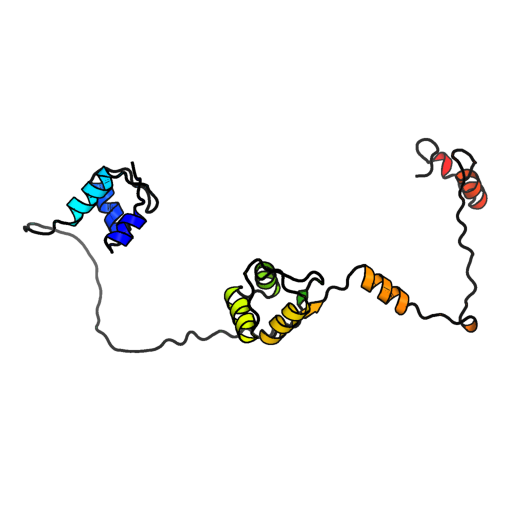00 ALA A O 1
ATOM 773 N N . GLY A 1 101 ? -2.266 -7.479 8.005 1.00 85.38 101 GLY A N 1
ATOM 774 C CA . GLY A 1 101 ? -3.313 -7.298 9.003 1.00 85.38 101 GLY A CA 1
ATOM 775 C C . GLY A 1 101 ? -3.469 -5.845 9.469 1.00 85.38 101 GLY A C 1
ATOM 776 O O . GLY A 1 101 ? -2.761 -4.948 9.007 1.00 85.38 101 GLY A O 1
ATOM 777 N N . HIS A 1 102 ? -4.400 -5.614 10.399 1.00 89.88 102 HIS A N 1
ATOM 778 C CA . HIS A 1 102 ? -4.794 -4.272 10.853 1.00 89.88 102 HIS A CA 1
ATOM 779 C C . HIS A 1 102 ? -5.092 -4.187 12.350 1.00 89.88 102 HIS A C 1
ATOM 781 O O . HIS A 1 102 ? -5.568 -5.145 12.960 1.00 89.88 102 HIS A O 1
ATOM 787 N N . THR A 1 103 ? -4.881 -3.013 12.949 1.00 91.31 103 THR A N 1
ATOM 788 C CA . THR A 1 103 ? -5.351 -2.718 14.318 1.00 91.31 103 THR A CA 1
ATOM 789 C C . THR A 1 103 ? -6.804 -2.228 14.337 1.00 91.31 103 THR A C 1
ATOM 791 O O . THR A 1 103 ? -7.308 -1.712 13.341 1.00 91.31 103 THR A O 1
ATOM 794 N N . MET A 1 104 ? -7.497 -2.302 15.482 1.00 89.06 104 MET A N 1
ATOM 795 C CA . MET A 1 104 ? -8.879 -1.790 15.586 1.00 89.06 104 MET A CA 1
ATOM 796 C C . MET A 1 104 ? -8.998 -0.294 15.272 1.00 89.06 104 MET A C 1
ATOM 798 O O . MET A 1 104 ? -10.051 0.145 14.819 1.00 89.06 104 MET A O 1
ATOM 802 N N . ALA A 1 105 ? -7.939 0.486 15.509 1.00 86.56 105 ALA A N 1
ATOM 803 C CA . ALA A 1 105 ? -7.902 1.908 15.178 1.00 86.56 105 ALA A CA 1
ATOM 804 C C . ALA A 1 105 ? -7.849 2.153 13.657 1.00 86.56 105 ALA A C 1
ATOM 806 O O . ALA A 1 105 ? -8.492 3.076 13.161 1.00 86.56 105 ALA A O 1
ATOM 807 N N . GLU A 1 106 ? -7.127 1.311 12.912 1.00 88.06 106 GLU A N 1
ATOM 808 C CA . GLU A 1 106 ? -7.113 1.336 11.443 1.00 88.06 106 GLU A CA 1
ATOM 809 C C . GLU A 1 106 ? -8.445 0.842 10.874 1.00 88.06 106 GLU A C 1
ATOM 811 O O . GLU A 1 106 ? -9.020 1.492 10.004 1.00 88.06 106 GLU A O 1
ATOM 816 N N . LEU A 1 107 ? -8.983 -0.257 11.414 1.00 87.25 107 LEU A N 1
ATOM 817 C CA . LEU A 1 107 ? -10.282 -0.800 11.008 1.00 87.25 107 LEU A CA 1
ATOM 818 C C . LEU A 1 107 ? -11.431 0.180 11.278 1.00 87.25 107 LEU A C 1
ATOM 820 O O . LEU A 1 107 ? -12.361 0.249 10.481 1.00 87.25 107 LEU A O 1
ATOM 824 N N . GLU A 1 108 ? -11.363 0.987 12.342 1.00 88.38 108 GLU A N 1
ATOM 825 C CA . GLU A 1 108 ? -12.334 2.061 12.589 1.00 88.38 108 GLU A CA 1
ATOM 826 C C . GLU A 1 108 ? -12.337 3.109 11.465 1.00 88.38 108 GLU A C 1
ATOM 828 O O . GLU A 1 108 ? -13.408 3.571 11.060 1.00 88.38 108 GLU A O 1
ATOM 833 N N . GLN A 1 109 ? -11.169 3.438 10.904 1.00 85.69 109 GLN A N 1
ATOM 834 C CA . GLN A 1 109 ? -11.063 4.351 9.760 1.00 85.69 109 GLN A CA 1
ATOM 835 C C . GLN A 1 109 ? -11.466 3.684 8.438 1.00 85.69 109 GLN A C 1
ATOM 837 O O . GLN A 1 109 ? -12.218 4.280 7.668 1.00 85.69 109 GLN A O 1
ATOM 842 N N . LEU A 1 110 ? -11.016 2.449 8.192 1.00 85.62 110 LEU A N 1
ATOM 843 C CA . LEU A 1 110 ? -11.286 1.686 6.967 1.00 85.62 110 LEU A CA 1
ATOM 844 C C . LEU A 1 110 ? -12.770 1.317 6.819 1.00 85.62 110 LEU A C 1
ATOM 846 O O . LEU A 1 110 ? -13.353 1.482 5.749 1.00 85.62 110 LEU A O 1
ATOM 850 N N . PHE A 1 111 ? -13.401 0.862 7.902 1.00 85.38 111 PHE A N 1
ATOM 851 C CA . PHE A 1 111 ? -14.819 0.495 7.930 1.00 85.38 111 PHE A CA 1
ATOM 852 C C . PHE A 1 111 ? -15.745 1.670 8.270 1.00 85.38 111 PHE A C 1
ATOM 854 O O . PHE A 1 111 ? -16.964 1.528 8.173 1.00 85.38 111 PHE A O 1
ATOM 861 N N . ASN A 1 112 ? -15.192 2.833 8.645 1.00 85.31 112 ASN A N 1
ATOM 862 C CA . ASN A 1 112 ? -15.931 4.029 9.068 1.00 85.31 112 ASN A CA 1
ATOM 863 C C . ASN A 1 112 ? -16.961 3.726 10.181 1.00 85.31 112 ASN A C 1
ATOM 865 O O . ASN A 1 112 ? -18.108 4.186 10.157 1.00 85.31 112 ASN A O 1
ATOM 869 N N . LEU A 1 113 ? -16.546 2.903 11.148 1.00 86.06 113 LEU A N 1
ATOM 870 C CA . LEU A 1 113 ? -17.363 2.396 12.251 1.00 86.06 113 LEU A CA 1
ATOM 871 C C . LEU A 1 113 ? -16.552 2.413 13.549 1.00 86.06 113 LEU A C 1
ATOM 873 O O . LEU A 1 113 ? -15.405 1.980 13.547 1.00 86.06 113 LEU A O 1
ATOM 877 N N . PRO A 1 114 ? -17.127 2.854 14.680 1.00 88.31 114 PRO A N 1
ATOM 878 C CA . PRO A 1 114 ? -16.359 3.038 15.904 1.00 88.31 114 PRO A CA 1
ATOM 879 C C . PRO A 1 114 ? -15.792 1.708 16.414 1.00 88.31 114 PRO A C 1
ATOM 881 O O . PRO A 1 114 ? -16.531 0.720 16.490 1.00 88.31 114 PRO A O 1
ATOM 884 N N . ALA A 1 115 ? -14.538 1.683 16.881 1.00 86.94 115 ALA A N 1
ATOM 885 C CA . ALA A 1 115 ? -13.872 0.462 17.349 1.00 86.94 115 ALA A CA 1
ATOM 886 C C . ALA A 1 115 ? -14.670 -0.276 18.439 1.00 86.94 115 ALA A C 1
ATOM 888 O O . ALA A 1 115 ? -14.619 -1.496 18.540 1.00 86.94 115 ALA A O 1
ATOM 889 N N . THR A 1 116 ? -15.490 0.429 19.226 1.00 88.44 116 THR A N 1
ATOM 890 C CA . THR A 1 116 ? -16.393 -0.195 20.215 1.00 88.44 116 THR A CA 1
ATOM 891 C C . THR A 1 116 ? -17.488 -1.088 19.616 1.00 88.44 116 THR A C 1
ATOM 893 O O . THR A 1 116 ? -17.995 -1.959 20.321 1.00 88.44 116 THR A O 1
ATOM 896 N N . GLN A 1 117 ? -17.881 -0.891 18.354 1.00 87.62 117 GLN A N 1
ATOM 897 C CA . GLN A 1 117 ? -18.778 -1.796 17.625 1.00 87.62 117 GLN A CA 1
ATOM 898 C C . GLN A 1 117 ? -17.995 -2.969 17.029 1.00 87.62 117 GLN A C 1
ATOM 900 O O . GLN A 1 117 ? -18.421 -4.111 17.186 1.00 87.62 117 GLN A O 1
ATOM 905 N N . LEU A 1 118 ? -16.817 -2.705 16.453 1.00 87.88 118 LEU A N 1
ATOM 906 C CA . LEU A 1 118 ? -15.925 -3.735 15.910 1.00 87.88 118 LEU A CA 1
ATOM 907 C C . LEU A 1 118 ? -15.479 -4.735 16.992 1.00 87.88 118 LEU A C 1
ATOM 909 O O . LEU A 1 118 ? -15.624 -5.940 16.817 1.00 87.88 118 LEU A O 1
ATOM 913 N N . ILE A 1 119 ? -15.069 -4.252 18.168 1.00 88.75 119 ILE A N 1
ATOM 914 C CA . ILE A 1 119 ? -14.712 -5.087 19.328 1.00 88.75 119 ILE A CA 1
ATOM 915 C C . ILE A 1 119 ? -15.906 -5.927 19.810 1.00 88.75 119 ILE A C 1
ATOM 917 O O . ILE A 1 119 ? -15.725 -7.083 20.182 1.00 88.75 119 ILE A O 1
ATOM 921 N N . LYS A 1 120 ? -17.139 -5.396 19.779 1.00 88.19 120 LYS A N 1
ATOM 922 C CA . LYS A 1 120 ? -18.343 -6.177 20.127 1.00 88.19 120 LYS A CA 1
ATOM 923 C C . LYS A 1 120 ? -18.630 -7.279 19.110 1.00 88.19 120 LYS A C 1
ATOM 925 O O . LYS A 1 120 ? -18.997 -8.378 19.517 1.00 88.19 120 LYS A O 1
ATOM 930 N N . ALA A 1 121 ? -18.460 -6.996 17.819 1.00 87.44 121 ALA A N 1
ATOM 931 C CA . ALA A 1 121 ? -18.583 -8.002 16.770 1.00 87.44 121 ALA A CA 1
ATOM 932 C C . ALA A 1 121 ? -17.511 -9.094 16.938 1.00 87.44 121 ALA A C 1
ATOM 934 O O . ALA A 1 121 ? -17.855 -10.275 16.953 1.00 87.44 121 ALA A O 1
ATOM 935 N N . LEU A 1 122 ? -16.258 -8.716 17.215 1.00 88.50 122 LEU A N 1
ATOM 936 C CA . LEU A 1 122 ? -15.174 -9.661 17.503 1.00 88.50 122 LEU A CA 1
ATOM 937 C C . LEU A 1 122 ? -15.479 -10.553 18.723 1.00 88.50 122 LEU A C 1
ATOM 939 O O . LEU A 1 122 ? -15.378 -11.775 18.644 1.00 88.50 122 LEU A O 1
ATOM 943 N N . MET A 1 123 ? -15.970 -9.958 19.818 1.00 87.62 123 MET A N 1
ATOM 944 C CA . MET A 1 123 ? -16.415 -10.701 21.004 1.00 87.62 123 MET A CA 1
ATOM 945 C C . MET A 1 123 ? -17.579 -11.657 20.701 1.00 87.62 123 MET A C 1
ATOM 947 O O . MET A 1 123 ? -17.634 -12.737 21.284 1.00 87.62 123 MET A O 1
ATOM 951 N N . SER A 1 124 ? -18.490 -11.304 19.785 1.00 87.25 124 SER A N 1
ATOM 952 C CA . SER A 1 124 ? -19.571 -12.209 19.354 1.00 87.25 124 SER A CA 1
ATOM 953 C C . SER A 1 124 ? -19.078 -13.393 18.512 1.00 87.25 124 SER A C 1
ATOM 955 O O . SER A 1 124 ? -19.711 -14.444 18.522 1.00 87.25 124 SER A O 1
ATOM 957 N N . LEU A 1 125 ? -17.922 -13.246 17.858 1.00 86.12 125 LEU A N 1
ATOM 958 C CA . LEU A 1 125 ? -17.199 -14.306 17.148 1.00 86.12 125 LEU A CA 1
ATOM 959 C C . LEU A 1 125 ? -16.292 -15.136 18.084 1.00 86.12 125 LEU A C 1
ATOM 961 O O . LEU A 1 125 ? -15.612 -16.051 17.633 1.00 86.12 125 LEU A O 1
ATOM 965 N N . GLY A 1 126 ? -16.269 -14.831 19.388 1.00 85.19 126 GLY A N 1
ATOM 966 C CA . GLY A 1 126 ? -15.453 -15.529 20.388 1.00 85.19 126 GLY A CA 1
ATOM 967 C C . GLY A 1 126 ? -13.982 -15.100 20.441 1.00 85.19 126 GLY A C 1
ATOM 968 O O . GLY A 1 126 ? -13.231 -15.625 21.262 1.00 85.19 126 GLY A O 1
ATOM 969 N N . VAL A 1 127 ? -13.566 -14.130 19.622 1.00 85.00 127 VAL A N 1
ATOM 970 C CA . VAL A 1 127 ? -12.185 -13.634 19.574 1.00 85.00 127 VAL A CA 1
ATOM 971 C C . VAL A 1 127 ? -12.058 -12.375 20.437 1.00 85.00 127 VAL A C 1
ATOM 973 O O . VAL A 1 127 ? -12.820 -11.415 20.308 1.00 85.00 127 VAL A O 1
ATOM 976 N N . MET A 1 128 ? -11.077 -12.366 21.341 1.00 82.44 128 MET A N 1
ATOM 977 C CA . MET A 1 128 ? -10.745 -11.206 22.170 1.00 82.44 128 MET A CA 1
ATOM 978 C C . MET A 1 128 ? -9.510 -10.495 21.621 1.00 82.44 128 MET A C 1
ATOM 980 O O . MET A 1 128 ? -8.443 -11.098 21.529 1.00 82.44 128 MET A O 1
ATOM 984 N N . ALA A 1 129 ? -9.639 -9.200 21.330 1.00 84.06 129 ALA A N 1
ATOM 985 C CA . ALA A 1 129 ? -8.523 -8.349 20.932 1.00 84.06 129 ALA A CA 1
ATOM 986 C C . ALA A 1 129 ? -8.554 -6.993 21.646 1.00 84.06 129 ALA A C 1
ATOM 988 O O . ALA A 1 129 ? -9.621 -6.473 21.986 1.00 84.06 129 ALA A O 1
ATOM 989 N N . SER A 1 130 ? -7.373 -6.410 21.865 1.00 84.50 130 SER A N 1
ATOM 990 C CA . SER A 1 130 ? -7.239 -5.030 22.352 1.00 84.50 130 SER A CA 1
ATOM 991 C C . SER A 1 130 ? -7.226 -4.013 21.200 1.00 84.50 130 SER A C 1
ATOM 993 O O . SER A 1 130 ? -7.005 -4.373 20.049 1.00 84.50 130 SER A O 1
ATOM 995 N N . ILE A 1 131 ? -7.437 -2.724 21.499 1.00 84.25 131 ILE A N 1
ATOM 996 C CA . ILE A 1 131 ? -7.546 -1.658 20.478 1.00 84.25 131 ILE A CA 1
ATOM 997 C C . ILE A 1 131 ? -6.297 -1.585 19.577 1.00 84.25 131 ILE A C 1
ATOM 999 O O . ILE A 1 131 ? -6.407 -1.401 18.368 1.00 84.25 131 ILE A O 1
ATOM 1003 N N . ASN A 1 132 ? -5.114 -1.765 20.168 1.00 86.56 132 ASN A N 1
ATOM 1004 C CA . ASN A 1 132 ? -3.827 -1.644 19.477 1.00 86.56 132 ASN A CA 1
ATOM 1005 C C . ASN A 1 132 ? -3.266 -3.006 19.034 1.00 86.56 132 ASN A C 1
ATOM 1007 O O . ASN A 1 132 ? -2.108 -3.091 18.635 1.00 86.56 132 ASN A O 1
ATOM 1011 N N . GLN A 1 133 ? -4.042 -4.083 19.169 1.00 87.88 133 GLN A N 1
ATOM 1012 C CA . GLN A 1 133 ? -3.632 -5.408 18.726 1.00 87.88 133 GLN A CA 1
ATOM 1013 C C . GLN A 1 133 ? -3.844 -5.518 17.221 1.00 87.88 133 GLN A C 1
ATOM 1015 O O . GLN A 1 133 ? -4.931 -5.233 16.723 1.00 87.88 133 GLN A O 1
ATOM 1020 N N . GLN A 1 134 ? -2.795 -5.935 16.521 1.00 89.38 134 GLN A N 1
ATOM 1021 C CA . GLN A 1 134 ? -2.849 -6.258 15.105 1.00 89.38 134 GLN A CA 1
ATOM 1022 C C . GLN A 1 134 ? -3.607 -7.581 14.939 1.00 89.38 134 GLN A C 1
ATOM 1024 O O . GLN A 1 134 ? -3.261 -8.580 15.575 1.00 89.38 134 GLN A O 1
ATOM 1029 N N . LEU A 1 135 ? -4.671 -7.555 14.142 1.00 89.88 135 LEU A N 1
ATOM 1030 C CA . LEU A 1 135 ? -5.434 -8.721 13.715 1.00 89.88 135 LEU A CA 1
ATOM 1031 C C . LEU A 1 135 ? -4.888 -9.220 12.383 1.00 89.88 135 LEU A C 1
ATOM 1033 O O . LEU A 1 135 ? -4.604 -8.413 11.502 1.00 89.88 135 LEU A O 1
ATOM 1037 N N . ASP A 1 136 ? -4.796 -10.535 12.238 1.00 89.38 136 ASP A N 1
ATOM 1038 C CA . ASP A 1 136 ? -4.572 -11.221 10.968 1.00 89.38 136 ASP A CA 1
ATOM 1039 C C . ASP A 1 136 ? -5.684 -10.938 9.943 1.00 89.38 136 ASP A C 1
ATOM 1041 O O . ASP A 1 136 ? -6.826 -10.629 10.294 1.00 89.38 136 ASP A O 1
ATOM 1045 N N . THR A 1 137 ? -5.330 -11.052 8.662 1.00 88.75 137 THR A N 1
ATOM 1046 C CA . THR A 1 137 ? -6.211 -10.783 7.518 1.00 88.75 137 THR A CA 1
ATOM 1047 C C . THR A 1 137 ? -7.499 -11.609 7.579 1.00 88.75 137 THR A C 1
ATOM 1049 O O . THR A 1 137 ? -8.579 -11.045 7.426 1.00 88.75 137 THR A O 1
ATOM 1052 N N . ASP A 1 138 ? -7.406 -12.901 7.904 1.00 88.62 138 ASP A N 1
ATOM 1053 C CA . ASP A 1 138 ? -8.549 -13.816 8.018 1.00 88.62 138 ASP A CA 1
ATOM 1054 C C . ASP A 1 138 ? -9.561 -13.318 9.071 1.00 88.62 138 ASP A C 1
ATOM 1056 O O . ASP A 1 138 ? -10.763 -13.216 8.810 1.00 88.62 138 ASP A O 1
ATOM 1060 N N . THR A 1 139 ? -9.085 -12.926 10.258 1.00 88.88 139 THR A N 1
ATOM 1061 C CA . THR A 1 139 ? -9.929 -12.350 11.318 1.00 88.88 139 THR A CA 1
ATOM 1062 C C . THR A 1 139 ? -10.542 -11.008 10.902 1.00 88.88 139 THR A C 1
ATOM 1064 O O . THR A 1 139 ? -11.684 -10.714 11.275 1.00 88.88 139 THR A O 1
ATOM 1067 N N . VAL A 1 140 ? -9.831 -10.196 10.110 1.00 88.50 140 VAL A N 1
ATOM 1068 C CA . VAL A 1 140 ? -10.359 -8.942 9.546 1.00 88.50 140 VAL A CA 1
ATOM 1069 C C . VAL A 1 140 ? -11.471 -9.205 8.524 1.00 88.50 140 VAL A C 1
ATOM 1071 O O . VAL A 1 140 ? -12.501 -8.531 8.585 1.00 88.50 140 VAL A O 1
ATOM 1074 N N . GLU A 1 141 ? -11.322 -10.192 7.636 1.00 87.81 141 GLU A N 1
ATOM 1075 C CA . GLU A 1 141 ? -12.363 -10.583 6.671 1.00 87.81 141 GLU A CA 1
ATOM 1076 C C . GLU A 1 141 ? -13.626 -11.104 7.371 1.00 87.81 141 GLU A C 1
ATOM 1078 O O . GLU A 1 141 ? -14.739 -10.678 7.053 1.00 87.81 141 GLU A O 1
ATOM 1083 N N . ILE A 1 142 ? -13.471 -11.973 8.378 1.00 88.56 142 ILE A N 1
ATOM 1084 C CA . ILE A 1 142 ? -14.600 -12.505 9.160 1.00 88.56 142 ILE A CA 1
ATOM 1085 C C . ILE A 1 142 ? -15.332 -11.366 9.892 1.00 88.56 142 ILE A C 1
ATOM 1087 O O . ILE A 1 142 ? -16.567 -11.321 9.910 1.00 88.56 142 ILE A O 1
ATOM 1091 N N . LEU A 1 143 ? -14.589 -10.411 10.462 1.00 88.06 143 LEU A N 1
ATOM 1092 C CA . LEU A 1 143 ? -15.156 -9.216 11.089 1.00 88.06 143 LEU A CA 1
ATOM 1093 C C . LEU A 1 143 ? -15.903 -8.335 10.072 1.00 88.06 143 LEU A C 1
ATOM 1095 O O . LEU A 1 143 ? -17.011 -7.881 10.365 1.00 88.06 143 LEU A O 1
ATOM 1099 N N . ALA A 1 144 ? -15.333 -8.111 8.885 1.00 87.44 144 ALA A N 1
ATOM 1100 C CA . ALA A 1 144 ? -15.960 -7.328 7.822 1.00 87.44 144 ALA A CA 1
ATOM 1101 C C . ALA A 1 144 ? -17.274 -7.967 7.349 1.00 87.44 144 ALA A C 1
ATOM 1103 O O . ALA A 1 144 ? -18.305 -7.288 7.297 1.00 87.44 144 ALA A O 1
ATOM 1104 N N . ALA A 1 145 ? -17.272 -9.284 7.120 1.00 86.12 145 ALA A N 1
ATOM 1105 C CA . ALA A 1 145 ? -18.452 -10.056 6.742 1.00 86.12 145 ALA A CA 1
ATOM 1106 C C . ALA A 1 145 ? -19.568 -9.965 7.798 1.00 86.12 145 ALA A C 1
ATOM 1108 O O . ALA A 1 145 ? -20.724 -9.711 7.451 1.00 86.12 145 ALA A O 1
ATOM 1109 N N . GLN A 1 146 ? -19.226 -10.077 9.088 1.00 83.38 146 GLN A N 1
ATOM 1110 C CA . GLN A 1 146 ? -20.172 -9.939 10.207 1.00 83.38 146 GLN A CA 1
ATOM 1111 C C . GLN A 1 146 ? -20.794 -8.532 10.299 1.00 83.38 146 GLN A C 1
ATOM 1113 O O . GLN A 1 146 ? -21.921 -8.367 10.771 1.00 83.38 146 GLN A O 1
ATOM 1118 N N . VAL A 1 147 ? -20.069 -7.512 9.836 1.00 84.69 147 VAL A N 1
ATOM 1119 C CA . VAL A 1 147 ? -20.504 -6.108 9.777 1.00 84.69 147 VAL A CA 1
ATOM 1120 C C . VAL A 1 147 ? -21.190 -5.770 8.434 1.00 84.69 147 VAL A C 1
ATOM 1122 O O . VAL A 1 147 ? -21.827 -4.724 8.299 1.00 84.69 147 VAL A O 1
ATOM 1125 N N . GLY A 1 148 ? -21.141 -6.675 7.451 1.00 79.56 148 GLY A N 1
ATOM 1126 C CA . GLY A 1 148 ? -21.753 -6.523 6.128 1.00 79.56 148 GLY A CA 1
ATOM 1127 C C . GLY A 1 148 ? -20.921 -5.712 5.126 1.00 79.56 148 GLY A C 1
ATOM 1128 O O . GLY A 1 148 ? -21.466 -5.254 4.113 1.00 79.56 148 GLY A O 1
ATOM 1129 N N . ILE A 1 149 ? -19.627 -5.532 5.393 1.00 83.50 149 ILE A N 1
ATOM 1130 C CA . ILE A 1 149 ? -18.657 -4.862 4.520 1.00 83.50 149 ILE A CA 1
ATOM 1131 C C . ILE A 1 149 ? -17.941 -5.924 3.682 1.00 83.50 149 ILE A C 1
ATOM 1133 O O . ILE A 1 149 ? -17.544 -6.964 4.194 1.00 83.50 149 ILE A O 1
ATOM 1137 N N . GLU A 1 150 ? -17.797 -5.662 2.386 1.00 75.69 150 GLU A N 1
ATOM 1138 C CA . GLU A 1 150 ? -16.979 -6.486 1.493 1.00 75.69 150 GLU A CA 1
ATOM 1139 C C . GLU A 1 150 ? -15.534 -5.978 1.546 1.00 75.69 150 GLU A C 1
ATOM 1141 O O . GLU A 1 150 ? -15.304 -4.768 1.477 1.00 75.69 150 GLU A O 1
ATOM 1146 N N . THR A 1 151 ? -14.576 -6.889 1.694 1.00 81.44 151 THR A N 1
ATOM 1147 C CA . THR A 1 151 ? -13.137 -6.602 1.752 1.00 81.44 151 THR A CA 1
ATOM 1148 C C . THR A 1 151 ? -12.396 -7.335 0.644 1.00 81.44 151 THR A C 1
ATOM 1150 O O . THR A 1 151 ? -12.748 -8.462 0.308 1.00 81.44 151 THR A O 1
ATOM 1153 N N . GLU A 1 152 ? -11.350 -6.711 0.108 1.00 77.75 152 GLU A N 1
ATOM 1154 C CA . GLU A 1 152 ? -10.387 -7.359 -0.788 1.00 77.75 152 GLU A CA 1
ATOM 1155 C C . GLU A 1 152 ? -8.977 -7.200 -0.212 1.00 77.75 152 GLU A C 1
ATOM 1157 O O . GLU A 1 152 ? -8.585 -6.104 0.187 1.00 77.75 152 GLU A O 1
ATOM 1162 N N . VAL A 1 153 ? -8.196 -8.280 -0.181 1.00 81.62 153 VAL A N 1
ATOM 1163 C CA . VAL A 1 153 ? -6.796 -8.217 0.257 1.00 81.62 153 VAL A CA 1
ATOM 1164 C C . VAL A 1 153 ? -5.946 -7.535 -0.814 1.00 81.62 153 VAL A C 1
ATOM 1166 O O . VAL A 1 153 ? -5.940 -7.948 -1.980 1.00 81.62 153 VAL A O 1
ATOM 1169 N N . GLU A 1 154 ? -5.182 -6.512 -0.427 1.00 78.69 154 GLU A N 1
ATOM 1170 C CA . GLU A 1 154 ? -4.141 -5.958 -1.289 1.00 78.69 154 GLU A CA 1
ATOM 1171 C C . GLU A 1 154 ? -3.071 -7.020 -1.550 1.00 78.69 154 GLU A C 1
ATOM 1173 O O . GLU A 1 154 ? -2.330 -7.431 -0.658 1.00 78.69 154 GLU A O 1
ATOM 1178 N N . LYS A 1 155 ? -2.959 -7.453 -2.806 1.00 74.31 155 LYS A N 1
ATOM 1179 C CA . LYS A 1 155 ? -1.911 -8.389 -3.224 1.00 74.31 155 LYS A CA 1
ATOM 1180 C C . LYS A 1 155 ? -0.543 -7.762 -3.004 1.00 74.31 155 LYS A C 1
ATOM 1182 O O . LYS A 1 155 ? -0.267 -6.663 -3.495 1.00 74.31 155 LYS A O 1
ATOM 1187 N N . THR A 1 156 ? 0.347 -8.492 -2.343 1.00 75.88 156 THR A N 1
ATOM 1188 C CA . THR A 1 156 ? 1.734 -8.066 -2.164 1.00 75.88 156 THR A CA 1
ATOM 1189 C C . THR A 1 156 ? 2.441 -7.879 -3.510 1.00 75.88 156 THR A C 1
ATOM 1191 O O . THR A 1 156 ? 2.072 -8.446 -4.542 1.00 75.88 156 THR A O 1
ATOM 1194 N N . SER A 1 157 ? 3.536 -7.112 -3.503 1.00 71.56 157 SER A N 1
ATOM 1195 C CA . SER A 1 157 ? 4.418 -6.968 -4.672 1.00 71.56 157 SER A CA 1
ATOM 1196 C C . SER A 1 157 ? 4.927 -8.322 -5.192 1.00 71.56 157 SER A C 1
ATOM 1198 O O . SER A 1 157 ? 5.144 -8.481 -6.393 1.00 71.56 157 SER A O 1
ATOM 1200 N N 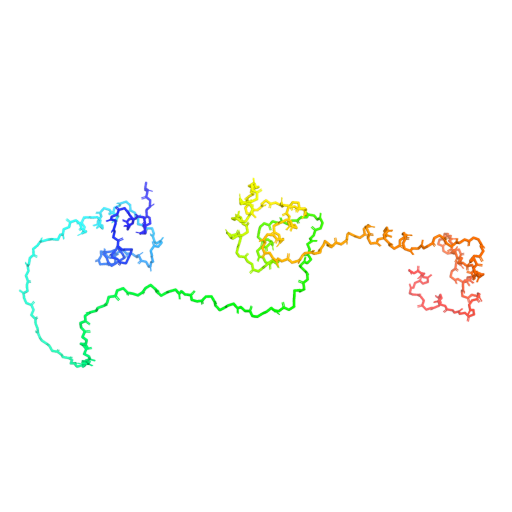. GLU A 1 158 ? 5.097 -9.310 -4.309 1.00 73.44 158 GLU A N 1
ATOM 1201 C CA . GLU A 1 158 ? 5.542 -10.655 -4.679 1.00 73.44 158 GLU A CA 1
ATOM 1202 C C . GLU A 1 158 ? 4.420 -11.459 -5.334 1.00 73.44 158 GLU A C 1
ATOM 1204 O O . GLU A 1 158 ? 4.618 -11.957 -6.440 1.00 73.44 158 GLU A O 1
ATOM 1209 N N . GLU A 1 159 ? 3.217 -11.478 -4.759 1.00 74.81 159 GLU A N 1
ATOM 1210 C CA . GLU A 1 159 ? 2.046 -12.119 -5.374 1.00 74.81 159 GLU A CA 1
ATOM 1211 C C . GLU A 1 159 ? 1.675 -11.473 -6.714 1.00 74.81 159 GLU A C 1
ATOM 1213 O O . GLU A 1 159 ? 1.318 -12.174 -7.655 1.00 74.81 159 GLU A O 1
ATOM 1218 N N . LEU A 1 160 ? 1.825 -10.152 -6.864 1.00 73.38 160 LEU A N 1
ATOM 1219 C CA . LEU A 1 160 ? 1.647 -9.458 -8.145 1.00 73.38 160 LEU A CA 1
ATOM 1220 C C . LEU A 1 160 ? 2.690 -9.876 -9.192 1.00 73.38 160 LEU A C 1
ATOM 1222 O O . LEU A 1 160 ? 2.347 -10.042 -10.366 1.00 73.38 160 LEU A O 1
ATOM 1226 N N . LYS A 1 161 ? 3.958 -10.067 -8.801 1.00 76.38 161 LYS A N 1
ATOM 1227 C CA . LYS A 1 161 ? 4.998 -10.618 -9.693 1.00 76.38 161 LYS A CA 1
ATOM 1228 C C . LYS A 1 161 ? 4.699 -12.073 -10.043 1.00 76.38 161 LYS A C 1
ATOM 1230 O O . LYS A 1 161 ? 4.793 -12.438 -11.210 1.00 76.38 161 LYS A O 1
ATOM 1235 N N . GLN A 1 162 ? 4.313 -12.882 -9.063 1.00 74.31 162 GLN A N 1
ATOM 1236 C CA . GLN A 1 162 ? 4.060 -14.311 -9.219 1.00 74.31 162 GLN A CA 1
ATOM 1237 C C . GLN A 1 162 ? 2.784 -14.568 -10.033 1.00 74.31 162 GLN A C 1
ATOM 1239 O O . GLN A 1 162 ? 2.789 -15.422 -10.913 1.00 74.31 162 GLN A O 1
ATOM 1244 N N . GLN A 1 163 ? 1.738 -13.757 -9.854 1.00 73.50 163 GLN A N 1
ATOM 1245 C CA . GLN A 1 163 ? 0.535 -13.759 -10.687 1.00 73.50 163 GLN A CA 1
ATOM 1246 C C . GLN A 1 163 ? 0.833 -13.275 -12.111 1.00 73.50 163 GLN A C 1
ATOM 1248 O O . GLN A 1 163 ? 0.319 -13.868 -13.053 1.00 73.50 163 GLN A O 1
ATOM 1253 N N . ARG A 1 164 ? 1.697 -12.266 -12.310 1.00 75.81 164 ARG A N 1
ATOM 1254 C CA . ARG A 1 164 ? 2.183 -11.901 -13.657 1.00 75.81 164 ARG A CA 1
ATOM 1255 C C . ARG A 1 164 ? 2.985 -13.027 -14.304 1.00 75.81 164 ARG A C 1
ATOM 1257 O O . ARG A 1 164 ? 2.793 -13.277 -15.486 1.00 75.81 164 ARG A O 1
ATOM 1264 N N . PHE A 1 165 ? 3.838 -13.713 -13.546 1.00 71.88 165 PHE A N 1
ATOM 1265 C CA . PHE A 1 165 ? 4.650 -14.830 -14.029 1.00 71.88 165 PHE A CA 1
ATOM 1266 C C . PHE A 1 165 ? 3.804 -16.076 -14.338 1.00 71.88 165 PHE A C 1
ATOM 1268 O O . PHE A 1 165 ? 4.044 -16.736 -15.336 1.00 71.88 165 PHE A O 1
ATOM 1275 N N . ALA A 1 166 ? 2.766 -16.364 -13.549 1.00 71.75 166 ALA A N 1
ATOM 1276 C CA . ALA A 1 166 ? 1.824 -17.456 -13.804 1.00 71.75 166 ALA A CA 1
ATOM 1277 C C . ALA A 1 166 ? 0.814 -17.132 -14.924 1.00 71.75 166 ALA A C 1
ATOM 1279 O O . ALA A 1 166 ? 0.405 -18.021 -15.668 1.00 71.75 166 ALA A O 1
ATOM 1280 N N . ALA A 1 167 ? 0.423 -15.861 -15.078 1.00 68.06 167 ALA A N 1
ATOM 1281 C CA . ALA A 1 167 ? -0.362 -15.383 -16.220 1.00 68.06 167 ALA A CA 1
ATOM 1282 C C . ALA A 1 167 ? 0.471 -15.304 -17.513 1.00 68.06 167 ALA A C 1
ATOM 1284 O O . ALA A 1 167 ? -0.088 -15.299 -18.613 1.00 68.06 167 ALA A O 1
ATOM 1285 N N . MET A 1 168 ? 1.802 -15.280 -17.392 1.00 67.75 168 MET A N 1
ATOM 1286 C CA . MET A 1 168 ? 2.725 -15.545 -18.486 1.00 67.75 168 MET A CA 1
ATOM 1287 C C . MET A 1 168 ? 2.589 -17.026 -18.849 1.00 67.75 168 MET A C 1
ATOM 1289 O O . MET A 1 168 ? 3.279 -17.889 -18.310 1.00 67.75 168 MET A O 1
ATOM 1293 N N . LYS A 1 169 ? 1.643 -17.327 -19.751 1.00 62.75 169 LYS A N 1
ATOM 1294 C CA . LYS A 1 169 ? 1.501 -18.664 -20.334 1.00 62.75 169 LYS A CA 1
ATOM 1295 C C . LYS A 1 169 ? 2.882 -19.154 -20.753 1.00 62.75 169 LYS A C 1
ATOM 1297 O O . LYS A 1 169 ? 3.608 -18.425 -21.432 1.00 62.75 169 LYS A O 1
ATOM 1302 N N . THR A 1 170 ? 3.211 -20.391 -20.399 1.00 59.75 170 THR A N 1
ATOM 1303 C CA . THR A 1 170 ? 4.346 -21.103 -20.983 1.00 59.75 170 THR A CA 1
ATOM 1304 C C . THR A 1 170 ? 4.063 -21.278 -22.472 1.00 59.75 170 THR A C 1
ATOM 1306 O O . THR A 1 170 ? 3.406 -22.240 -22.869 1.00 59.75 170 THR A O 1
ATOM 1309 N N . SER A 1 171 ? 4.491 -20.308 -23.281 1.00 62.44 171 SER A N 1
ATOM 1310 C CA . SER A 1 171 ? 4.456 -20.387 -24.738 1.00 62.44 171 SER A CA 1
ATOM 1311 C C . SER A 1 171 ? 5.181 -21.659 -25.148 1.00 62.44 171 SER A C 1
ATOM 1313 O O . SER A 1 171 ? 6.331 -21.864 -24.741 1.00 62.44 171 SER A O 1
ATOM 1315 N N . SER A 1 172 ? 4.509 -22.520 -25.906 1.00 68.62 172 SER A N 1
ATOM 1316 C CA . SER A 1 172 ? 5.151 -23.718 -26.429 1.00 68.62 172 SER A CA 1
ATOM 1317 C C . SER A 1 172 ? 6.256 -23.319 -27.415 1.00 68.62 172 SER A C 1
ATOM 1319 O O . SER A 1 172 ? 6.306 -22.182 -27.890 1.00 68.62 172 SER A O 1
ATOM 1321 N N . ALA A 1 173 ? 7.141 -24.256 -27.762 1.00 66.69 173 ALA A N 1
ATOM 1322 C CA . ALA A 1 173 ? 8.110 -24.018 -28.832 1.00 66.69 173 ALA A CA 1
ATOM 1323 C C . ALA A 1 173 ? 7.430 -23.756 -30.196 1.00 66.69 173 ALA A C 1
ATOM 1325 O O . ALA A 1 173 ? 8.047 -23.170 -31.079 1.00 66.69 173 ALA A O 1
ATOM 1326 N N . GLU A 1 174 ? 6.163 -24.156 -30.348 1.00 75.19 174 GLU A N 1
ATOM 1327 C CA . GLU A 1 174 ? 5.342 -23.969 -31.549 1.00 75.19 174 GLU A CA 1
ATOM 1328 C C . GLU A 1 174 ? 4.736 -22.550 -31.619 1.00 75.19 174 GLU A C 1
ATOM 1330 O O . GLU A 1 174 ? 4.508 -22.034 -32.709 1.00 75.19 174 GLU A O 1
ATOM 1335 N N . ASP A 1 175 ? 4.559 -21.878 -30.471 1.00 78.06 175 ASP A N 1
ATOM 1336 C CA . ASP A 1 175 ? 4.103 -20.479 -30.364 1.00 78.06 175 ASP A CA 1
ATOM 1337 C C . ASP A 1 175 ? 5.258 -19.453 -30.451 1.00 78.06 175 ASP A C 1
ATOM 1339 O O . ASP A 1 175 ? 5.056 -18.249 -30.257 1.00 78.06 175 ASP A O 1
ATOM 1343 N N . ALA A 1 176 ? 6.497 -19.908 -30.661 1.00 80.31 176 ALA A N 1
ATOM 1344 C CA . ALA A 1 176 ? 7.686 -19.066 -30.588 1.00 80.31 176 ALA A CA 1
ATOM 1345 C C . ALA A 1 176 ?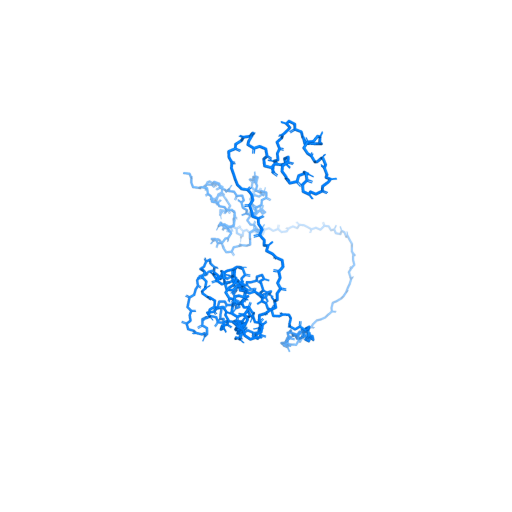 7.821 -18.150 -31.819 1.00 80.31 176 ALA A C 1
ATOM 1347 O O . ALA A 1 176 ? 8.170 -18.588 -32.913 1.00 80.31 176 ALA A O 1
ATOM 1348 N N . VAL A 1 177 ? 7.601 -16.848 -31.623 1.00 86.19 177 VAL A N 1
ATOM 1349 C CA . VAL A 1 177 ? 7.795 -15.824 -32.663 1.00 86.19 177 VAL A CA 1
ATOM 1350 C C . VAL A 1 177 ? 9.256 -15.364 -32.696 1.00 86.19 177 VAL A C 1
ATOM 1352 O O . VAL A 1 177 ? 9.852 -15.078 -31.653 1.00 86.19 177 VAL A O 1
ATOM 1355 N N . GLU A 1 178 ? 9.827 -15.249 -33.897 1.00 88.88 178 GLU A N 1
ATOM 1356 C CA . GLU A 1 178 ? 11.157 -14.671 -34.095 1.00 88.88 178 GLU A CA 1
ATOM 1357 C C . GLU A 1 178 ? 11.194 -13.208 -33.620 1.00 88.88 178 GLU A C 1
ATOM 1359 O O . GLU A 1 178 ? 10.305 -12.406 -33.914 1.00 88.88 178 GLU A O 1
ATOM 1364 N N . ARG A 1 179 ? 12.233 -12.851 -32.861 1.00 91.00 179 ARG A N 1
ATOM 1365 C CA . ARG A 1 179 ? 12.424 -11.507 -32.309 1.00 91.00 179 ARG A CA 1
ATOM 1366 C C . ARG A 1 179 ? 13.890 -11.110 -32.358 1.00 91.00 179 ARG A C 1
ATOM 1368 O O . ARG A 1 179 ? 14.766 -11.950 -32.159 1.00 91.00 179 ARG A O 1
ATOM 1375 N N . SER A 1 180 ? 14.147 -9.818 -32.544 1.00 93.88 180 SER A N 1
ATOM 1376 C CA . SER A 1 180 ? 15.501 -9.267 -32.506 1.00 93.88 180 SER A CA 1
ATOM 1377 C C . SER A 1 180 ? 16.202 -9.597 -31.178 1.00 93.88 180 SER A C 1
ATOM 1379 O O . SER A 1 180 ? 15.571 -9.502 -30.117 1.00 93.88 180 SER A O 1
ATOM 1381 N N . PRO A 1 181 ? 17.496 -9.963 -31.197 1.00 94.44 181 PRO A N 1
ATOM 1382 C CA . PRO A 1 181 ? 18.243 -10.248 -29.980 1.00 94.44 181 PRO A CA 1
ATOM 1383 C C . PRO A 1 181 ? 18.423 -8.980 -29.138 1.00 94.44 181 PRO A C 1
ATOM 1385 O O . PRO A 1 181 ? 18.711 -7.903 -29.659 1.00 94.44 181 PRO A O 1
ATOM 1388 N N . VAL A 1 182 ? 18.305 -9.122 -27.818 1.00 94.88 182 VAL A N 1
ATOM 1389 C CA . VAL A 1 182 ? 18.690 -8.077 -26.861 1.00 94.88 182 VAL A CA 1
ATOM 1390 C C . VAL A 1 182 ? 20.162 -8.281 -26.516 1.00 94.88 182 VAL A C 1
ATOM 1392 O O . VAL A 1 182 ? 20.541 -9.354 -26.049 1.00 94.88 182 VAL A O 1
ATOM 1395 N N . VAL A 1 183 ? 20.991 -7.264 -26.757 1.00 94.19 183 VAL A N 1
ATOM 1396 C CA . VAL A 1 183 ? 22.446 -7.320 -26.553 1.00 94.19 183 VAL A CA 1
ATOM 1397 C C . VAL A 1 183 ? 22.859 -6.280 -25.515 1.00 94.19 183 VAL A C 1
ATOM 1399 O O . VAL A 1 183 ? 22.610 -5.090 -25.694 1.00 94.19 183 VAL A O 1
ATOM 1402 N N . THR A 1 184 ? 23.531 -6.726 -24.454 1.00 94.94 184 THR A N 1
ATOM 1403 C CA . THR A 1 184 ? 24.107 -5.855 -23.419 1.00 94.94 184 THR A CA 1
ATOM 1404 C C . THR A 1 184 ? 25.614 -5.740 -23.629 1.00 94.94 184 THR A C 1
ATOM 1406 O O . THR A 1 184 ? 26.313 -6.751 -23.652 1.00 94.94 184 THR A O 1
ATOM 1409 N N . VAL A 1 185 ? 26.133 -4.515 -23.745 1.00 93.00 185 VAL A N 1
ATOM 1410 C CA . VAL A 1 185 ? 27.574 -4.250 -23.897 1.00 93.00 185 VAL A CA 1
ATOM 1411 C C . VAL A 1 185 ? 28.170 -3.887 -22.536 1.00 93.00 185 VAL A C 1
ATOM 1413 O O . VAL A 1 185 ? 27.904 -2.813 -22.001 1.00 93.00 185 VAL A O 1
ATOM 1416 N N . MET A 1 186 ? 28.982 -4.780 -21.967 1.00 93.44 186 MET A N 1
ATOM 1417 C CA . MET A 1 186 ? 29.650 -4.589 -20.670 1.00 93.44 186 MET A CA 1
ATOM 1418 C C . MET A 1 186 ? 31.172 -4.508 -20.841 1.00 93.44 186 MET A C 1
ATOM 1420 O O . MET A 1 186 ? 31.728 -5.038 -21.798 1.00 93.44 186 MET A O 1
ATOM 1424 N N . GLY A 1 187 ? 31.859 -3.840 -19.912 1.00 92.44 187 GLY A N 1
ATOM 1425 C CA . GLY A 1 187 ? 33.312 -3.655 -19.962 1.00 92.44 187 GLY A CA 1
ATOM 1426 C C . GLY A 1 187 ? 33.796 -2.514 -19.067 1.00 92.44 187 GLY A C 1
ATOM 1427 O O . GLY A 1 187 ? 32.992 -1.709 -18.588 1.00 92.44 187 GLY A O 1
ATOM 1428 N N . HIS A 1 188 ? 35.113 -2.439 -18.863 1.00 93.19 188 HIS A N 1
ATOM 1429 C CA . HIS A 1 188 ? 35.765 -1.439 -18.012 1.00 93.19 188 HIS A CA 1
ATOM 1430 C C . HIS A 1 188 ? 35.525 0.008 -18.497 1.00 93.19 188 HIS A C 1
ATOM 1432 O O . HIS A 1 188 ? 34.995 0.241 -19.591 1.00 93.19 188 HIS A O 1
ATOM 1438 N N . VAL A 1 189 ? 35.861 0.989 -17.655 1.00 88.88 189 VAL A N 1
ATOM 1439 C CA . VAL A 1 189 ? 35.824 2.419 -18.011 1.00 88.88 189 VAL A CA 1
ATOM 1440 C C . VAL A 1 189 ? 36.761 2.663 -19.208 1.00 88.88 189 VAL A C 1
ATOM 1442 O O . VAL A 1 189 ? 37.702 1.903 -19.416 1.00 88.88 189 VAL A O 1
ATOM 1445 N N . ASP A 1 190 ? 36.430 3.632 -20.061 1.00 86.44 190 ASP A N 1
ATOM 1446 C CA . ASP A 1 190 ? 37.183 4.030 -21.267 1.00 86.44 190 ASP A CA 1
ATOM 1447 C C . ASP A 1 190 ? 37.403 2.964 -22.363 1.00 86.44 190 ASP A C 1
ATOM 1449 O O . ASP A 1 190 ? 37.980 3.251 -23.408 1.00 86.44 190 ASP A O 1
ATOM 1453 N N . HIS A 1 191 ? 36.836 1.759 -22.233 1.00 91.94 191 HIS A N 1
ATOM 1454 C CA . HIS A 1 191 ? 36.881 0.710 -23.269 1.00 91.94 191 HIS A CA 1
ATOM 1455 C C . HIS A 1 191 ? 35.937 0.964 -24.476 1.00 91.94 191 HIS A C 1
ATOM 1457 O O . HIS A 1 191 ? 35.482 0.022 -25.121 1.00 91.94 191 HIS A O 1
ATOM 1463 N N . GLY A 1 192 ? 35.579 2.220 -24.773 1.00 90.69 192 GLY A N 1
ATOM 1464 C CA . GLY A 1 192 ? 34.848 2.595 -25.996 1.00 90.69 192 GLY A CA 1
ATOM 1465 C C . GLY A 1 192 ? 33.423 2.037 -26.155 1.00 90.69 192 GLY A C 1
ATOM 1466 O O . GLY A 1 192 ? 32.897 2.042 -27.267 1.00 90.69 192 GLY A O 1
ATOM 1467 N N . LYS A 1 193 ? 32.777 1.565 -25.076 1.00 94.62 193 LYS A N 1
ATOM 1468 C CA . LYS A 1 193 ? 31.418 0.973 -25.108 1.00 94.62 193 LYS A CA 1
ATOM 1469 C C . LYS A 1 193 ? 30.400 1.881 -25.811 1.00 94.62 193 LYS A C 1
ATOM 1471 O O . LYS A 1 193 ? 29.683 1.439 -26.704 1.00 94.62 193 LYS A O 1
ATOM 1476 N N . THR A 1 194 ? 30.372 3.154 -25.420 1.00 92.38 194 THR A N 1
ATOM 1477 C CA . THR A 1 194 ? 29.490 4.186 -25.981 1.00 92.38 194 THR A CA 1
ATOM 1478 C C . THR A 1 194 ? 29.837 4.472 -27.435 1.00 92.38 194 THR A C 1
ATOM 1480 O O . THR A 1 194 ? 28.949 4.480 -28.276 1.00 92.38 194 THR A O 1
ATOM 1483 N N . SER A 1 195 ? 31.129 4.592 -27.759 1.00 91.88 195 SER A N 1
ATOM 1484 C CA . SER A 1 195 ? 31.626 4.821 -29.122 1.00 91.88 195 SER A CA 1
ATOM 1485 C C . SER A 1 195 ? 31.222 3.708 -30.096 1.00 91.88 195 SER A C 1
ATOM 1487 O O . SER A 1 195 ? 30.876 3.989 -31.241 1.00 91.88 195 SER A O 1
ATOM 1489 N N . LEU A 1 196 ? 31.219 2.447 -29.645 1.00 93.00 196 LEU A N 1
ATOM 1490 C CA . LEU A 1 196 ? 30.736 1.310 -30.433 1.00 93.00 196 LEU A CA 1
ATOM 1491 C C . LEU A 1 196 ? 29.230 1.421 -30.720 1.00 93.00 196 LEU A C 1
ATOM 1493 O O . LEU A 1 196 ? 28.800 1.196 -31.851 1.00 93.00 196 LEU A O 1
ATOM 1497 N N . LEU A 1 197 ? 28.430 1.788 -29.714 1.00 93.69 197 LEU A N 1
ATOM 1498 C CA . LEU A 1 197 ? 26.987 1.988 -29.876 1.00 93.69 197 LEU A CA 1
ATOM 1499 C C . LEU A 1 197 ? 26.669 3.200 -30.762 1.00 93.69 197 LEU A C 1
ATOM 1501 O O . LEU A 1 197 ? 25.768 3.112 -31.592 1.00 93.69 197 LEU A O 1
ATOM 1505 N N . ASP A 1 198 ? 27.414 4.296 -30.627 1.00 93.88 198 ASP A N 1
ATOM 1506 C CA . ASP A 1 198 ? 27.305 5.490 -31.471 1.00 93.88 198 ASP A CA 1
ATOM 1507 C C . ASP A 1 198 ? 27.626 5.171 -32.939 1.00 93.88 198 ASP A C 1
ATOM 1509 O O . ASP A 1 198 ? 26.838 5.509 -33.824 1.00 93.88 198 ASP A O 1
ATOM 1513 N N . PHE A 1 199 ? 28.703 4.418 -33.201 1.00 94.69 199 PHE A N 1
ATOM 1514 C CA . PHE A 1 199 ? 29.053 3.956 -34.549 1.00 94.69 199 PHE A CA 1
ATOM 1515 C C . PHE A 1 199 ? 27.946 3.092 -35.173 1.00 94.69 199 PHE A C 1
ATOM 1517 O O . PHE A 1 199 ? 27.511 3.364 -36.292 1.00 94.69 199 PHE A O 1
ATOM 1524 N N . I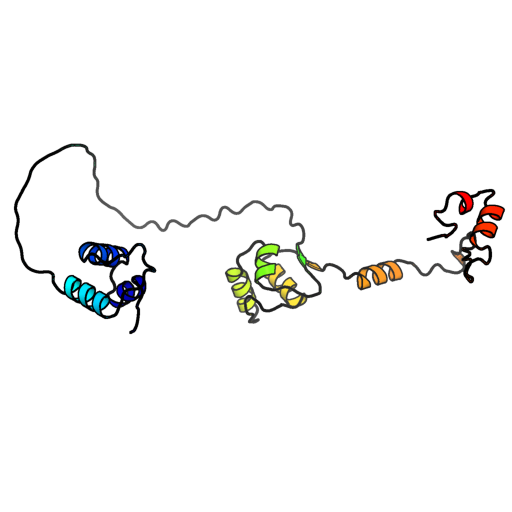LE A 1 200 ? 27.429 2.097 -34.439 1.00 94.69 200 ILE A N 1
ATOM 1525 C CA . ILE A 1 200 ? 26.330 1.231 -34.911 1.00 94.69 200 ILE A CA 1
ATOM 1526 C C . ILE A 1 200 ? 25.052 2.043 -35.180 1.00 94.69 200 ILE A C 1
ATOM 1528 O O . ILE A 1 200 ? 24.326 1.763 -36.133 1.00 94.69 200 ILE A O 1
ATOM 1532 N N . ARG A 1 201 ? 24.766 3.055 -34.353 1.00 94.06 201 ARG A N 1
ATOM 1533 C CA . ARG A 1 201 ? 23.552 3.883 -34.448 1.00 94.06 201 ARG A CA 1
ATOM 1534 C C . ARG A 1 201 ? 23.677 5.066 -35.410 1.00 94.06 201 ARG A C 1
ATOM 1536 O O . ARG A 1 201 ? 22.685 5.763 -35.600 1.00 94.06 201 ARG A O 1
ATOM 1543 N N . SER A 1 202 ? 24.857 5.309 -35.991 1.00 94.25 202 SER A N 1
ATOM 1544 C CA . SER A 1 202 ? 25.177 6.554 -36.717 1.00 94.25 202 SER A CA 1
ATOM 1545 C C . SER A 1 202 ? 24.840 7.814 -35.899 1.00 94.25 202 SER A C 1
ATOM 1547 O O . SER A 1 202 ? 24.316 8.799 -36.419 1.00 94.25 202 SER A O 1
ATOM 1549 N N . ALA A 1 203 ? 25.112 7.752 -34.595 1.00 92.44 203 ALA A N 1
ATOM 1550 C CA . ALA A 1 203 ? 24.848 8.798 -33.614 1.00 92.44 203 ALA A CA 1
ATOM 1551 C C . ALA A 1 203 ? 26.162 9.302 -32.993 1.00 92.44 203 ALA A C 1
ATOM 1553 O O . ALA A 1 203 ? 27.235 8.762 -33.250 1.00 92.44 203 ALA A O 1
ATOM 1554 N N . ASN A 1 204 ? 26.078 10.366 -32.194 1.00 87.94 204 ASN A N 1
ATOM 1555 C CA . ASN A 1 204 ? 27.207 10.897 -31.432 1.00 87.94 204 ASN A CA 1
ATOM 1556 C C . ASN A 1 204 ? 26.710 11.392 -30.067 1.00 87.94 204 ASN A C 1
ATOM 1558 O O . ASN A 1 204 ? 26.663 12.595 -29.802 1.00 87.94 204 ASN A O 1
ATOM 1562 N N . VAL A 1 205 ? 26.240 10.456 -29.242 1.00 89.38 205 VAL A N 1
ATOM 1563 C CA . VAL A 1 205 ? 25.765 10.728 -27.881 1.00 89.38 205 VAL A CA 1
ATOM 1564 C C . VAL A 1 205 ? 26.942 11.089 -26.975 1.00 89.38 205 VAL A C 1
ATOM 1566 O O . VAL A 1 205 ? 26.824 12.025 -26.188 1.00 89.38 205 VAL A O 1
ATOM 1569 N N . LEU A 1 206 ? 28.101 10.442 -27.153 1.00 85.62 206 LEU A N 1
ATOM 1570 C CA . LEU A 1 206 ? 29.299 10.668 -26.336 1.00 85.62 206 LEU A CA 1
ATOM 1571 C C . LEU A 1 206 ? 29.784 12.132 -26.348 1.00 85.62 206 LEU A C 1
ATOM 1573 O O . LEU A 1 206 ? 30.276 12.621 -25.334 1.00 85.62 206 LEU A O 1
ATOM 1577 N N . ALA A 1 207 ? 29.608 12.868 -27.452 1.00 84.69 207 ALA A N 1
ATOM 1578 C CA . ALA A 1 207 ? 29.937 14.298 -27.509 1.00 84.69 207 ALA A CA 1
ATOM 1579 C C . ALA A 1 207 ? 28.968 15.207 -26.721 1.00 84.69 207 ALA A C 1
ATOM 1581 O O . ALA A 1 207 ? 29.299 16.363 -26.458 1.00 84.69 207 ALA A O 1
ATOM 1582 N N . GLY A 1 208 ? 27.776 14.714 -26.371 1.00 84.06 208 GLY A N 1
ATOM 1583 C CA . GLY A 1 208 ? 26.777 15.424 -25.566 1.00 84.06 208 GLY A CA 1
ATOM 1584 C C . GLY A 1 208 ? 26.795 15.069 -24.074 1.00 84.06 208 GLY A C 1
ATOM 1585 O O . GLY A 1 208 ? 26.113 15.728 -23.291 1.00 84.06 208 GLY A O 1
ATOM 1586 N N . GLU A 1 209 ? 27.551 14.046 -23.665 1.00 85.44 209 GLU A N 1
ATOM 1587 C CA . GLU A 1 209 ? 27.593 13.573 -22.279 1.00 85.44 209 GLU A CA 1
ATOM 1588 C C . GLU A 1 209 ? 28.547 14.404 -21.410 1.00 85.44 209 GLU A C 1
ATOM 1590 O O . GLU A 1 209 ? 29.734 14.576 -21.704 1.00 85.44 209 GLU A O 1
ATOM 1595 N N . ALA A 1 210 ? 28.029 14.911 -20.288 1.00 77.88 210 ALA A N 1
ATOM 1596 C CA . ALA A 1 210 ? 28.796 15.729 -19.357 1.00 77.88 210 ALA A CA 1
ATOM 1597 C C . ALA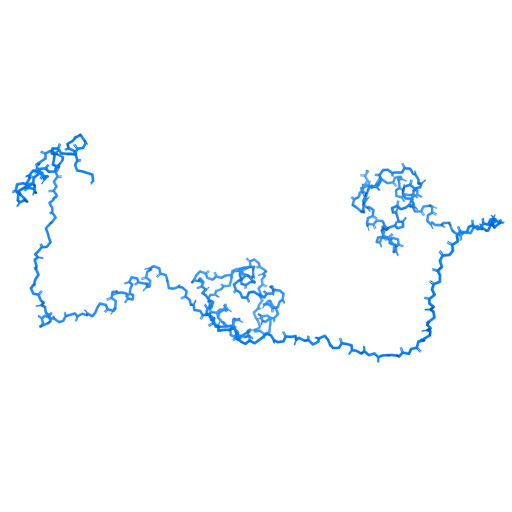 A 1 210 ? 29.943 14.917 -18.728 1.00 77.88 210 ALA A C 1
ATOM 1599 O O . ALA A 1 210 ? 29.721 14.021 -17.918 1.00 77.88 210 ALA A O 1
ATOM 1600 N N . GLY A 1 211 ? 31.182 15.254 -19.098 1.00 79.81 211 GLY A N 1
ATOM 1601 C CA . GLY A 1 211 ? 32.384 14.554 -18.635 1.00 79.81 211 GLY A CA 1
ATOM 1602 C C . GLY A 1 211 ? 32.737 13.285 -19.419 1.00 79.81 211 GLY A C 1
ATOM 1603 O O . GLY A 1 211 ? 33.625 12.562 -18.981 1.00 79.81 211 GLY A O 1
ATOM 1604 N N . GLY A 1 212 ? 32.082 13.012 -20.557 1.00 80.00 212 GLY A N 1
ATOM 1605 C CA . GLY A 1 212 ? 32.388 11.851 -21.406 1.00 80.00 212 GLY A CA 1
ATOM 1606 C C . GLY A 1 212 ? 32.000 10.498 -20.798 1.00 80.00 212 GLY A C 1
ATOM 1607 O O . GLY A 1 212 ? 32.582 9.476 -21.159 1.00 80.00 212 GLY A O 1
ATOM 1608 N N . ILE A 1 213 ? 31.048 10.493 -19.858 1.00 81.12 213 ILE A N 1
ATOM 1609 C CA . ILE A 1 213 ? 30.575 9.300 -19.152 1.00 81.12 213 ILE A CA 1
ATOM 1610 C C . ILE A 1 213 ? 29.086 9.035 -19.414 1.00 81.12 213 ILE A C 1
ATOM 1612 O O . ILE A 1 213 ? 28.240 9.893 -19.170 1.00 81.12 213 ILE A O 1
ATOM 1616 N N . THR A 1 214 ? 28.765 7.801 -19.806 1.00 83.62 214 THR A N 1
ATOM 1617 C CA . THR A 1 214 ? 27.397 7.262 -19.759 1.00 83.62 214 THR A CA 1
ATOM 1618 C C . THR A 1 214 ? 27.010 6.991 -18.306 1.00 83.62 214 THR A C 1
ATOM 1620 O O . THR A 1 214 ? 27.712 6.216 -17.642 1.00 83.62 214 THR A O 1
ATOM 1623 N N . GLN A 1 215 ? 25.909 7.580 -17.833 1.00 81.25 215 GLN A N 1
ATOM 1624 C CA . GLN A 1 215 ? 25.302 7.303 -16.518 1.00 81.25 215 GLN A CA 1
ATOM 1625 C C . GLN A 1 215 ? 24.112 6.344 -16.631 1.00 81.25 215 GLN A C 1
ATOM 1627 O O . GLN A 1 215 ? 23.390 6.426 -17.649 1.00 81.25 215 GLN A O 1
#

Secondary structure (DSSP, 8-state):
---EEHHHHHHHHT--HHHHHHHHHHTT----STTPEEPHHHHHHHHHHHT-----------------------------------------PPEEE-TT-EEHHHHHHHTTS-HHHHHHHHHHTT----TTPEEPHHHHHHHHHHHT--EEE---HHHHHHHHHHHS----GGG----PPP------TTSSHHHHHHHHHT---GGGSTTS---

pLDDT: mean 74.99, std 17.5, range [32.75, 94.94]

Foldseek 3Di:
DDWDFLVRLCVVVVHDSVVSQVLCVVVVHPQPDRGDIDDPVSSVVSVVVVVDDDDDDDDDDDDDDDDDDDDDDDDDDDDPPPDPPPDDDDPQPAQEAEQQADALVVVCVSVVHHSVVLQVLCVVVVHHDDRGDGDHPVSSCSSCVSVVGHHDYDDDPVSVVVVVVVVPPPQDPVNDDDDDDDDDDDDDPPPCSVVVVCVVVVHDVQVVDDPSDDD

Sequence (215 aa):
MTKMRVYELARELKLDSKEILKVSTDLGFEVKNHMSNLDSGQVQAVRKALAKPAEKSRPAKPKSSQTAQAKQAPSPLSAKVRQEKRPEPKAKIPVMISPAGHTMAELEQLFNLPATQLIKALMSLGVMASINQQLDTDTVEILAAQVGIETEVEKTSEELKQQRFAAMKTSSAEDAVERSPVVTVMGHVDHGKTSLLDFIRSANVLAGEAGGITQ

Radius of gyration: 38.82 Å; chains: 1; bounding box: 86×70×97 Å